Protein AF-A0A3M2BS22-F1 (afdb_monomer)

pLDDT: mean 81.2, std 14.01, range [35.25, 96.44]

Foldseek 3Di:
DDPPPPPDDPPLLVVLVVCLVCLLVVVDDPVVNVSNVVVCVVDVVSVVVSVVVVVVVVVVVPDDDDDDPPVVVVVVVVVVVCVVCVPVPVVVPDDDPDPVCVVVVVVVVVVVVVVVVVPDDPPDPPDDDPVNVVVVVVVVVVVVVVVVVVCVVVVVVCCVPPCVPPPVVVVVVVVVVVPPPDPDDDDDDD

Mean predicted aligned error: 18.3 Å

Secondary structure (DSSP, 8-state):
----------HHHHHHHHHHHHHHHT-S-HHHHHHHHHHHHH-HHHHHHHHHHHHHHHHHHTSPPPPPPHHHHHHHHHHHHHHHHTTTHHHHHSPPPPGGGHHHHHHHHHHHHHHHHHTPPP-PPPPPPHHHHHHHHHHHHHHHHHHHHHHHHHHHHHIIIIIIIIIIHHHHHHHHHHSSPP-PPP----

Structure (mmCIF, N/CA/C/O backbone):
data_AF-A0A3M2BS22-F1
#
_entry.id   AF-A0A3M2BS22-F1
#
loop_
_atom_site.group_PDB
_atom_site.id
_atom_site.type_symbol
_atom_site.label_atom_id
_atom_site.label_alt_id
_atom_site.label_comp_id
_atom_site.label_asym_id
_atom_site.label_entity_id
_atom_site.label_seq_id
_atom_site.pdbx_PDB_ins_code
_atom_site.Cartn_x
_atom_site.Cartn_y
_atom_site.Cartn_z
_atom_site.occupancy
_atom_site.B_iso_or_equiv
_atom_site.auth_seq_id
_atom_site.auth_comp_id
_atom_site.auth_asym_id
_atom_site.auth_atom_id
_atom_site.pdbx_PDB_model_num
ATOM 1 N N . MET A 1 1 ? 36.863 4.100 -31.022 1.00 35.25 1 MET A N 1
ATOM 2 C CA . MET A 1 1 ? 35.496 4.583 -31.316 1.00 35.25 1 MET A CA 1
ATOM 3 C C . MET A 1 1 ? 34.537 3.812 -30.419 1.00 35.25 1 MET A C 1
ATOM 5 O O . MET A 1 1 ? 34.231 2.674 -30.733 1.00 35.25 1 MET A O 1
ATOM 9 N N . SER A 1 2 ? 34.180 4.366 -29.254 1.00 35.41 2 SER A N 1
ATOM 10 C CA . SER A 1 2 ? 33.235 3.735 -28.318 1.00 35.41 2 SER A CA 1
ATOM 11 C C . SER A 1 2 ? 31.810 4.087 -28.715 1.00 35.41 2 SER A C 1
ATOM 13 O O . SER A 1 2 ? 31.426 5.253 -28.654 1.00 35.41 2 SER A O 1
ATOM 15 N N . GLU A 1 3 ? 31.029 3.082 -29.096 1.00 44.03 3 GLU A N 1
ATOM 16 C CA . GLU A 1 3 ? 29.577 3.188 -29.194 1.00 44.03 3 GLU A CA 1
ATOM 17 C C . GLU A 1 3 ? 28.997 3.342 -27.780 1.00 44.03 3 GLU A C 1
ATOM 19 O O . GLU A 1 3 ? 28.850 2.378 -27.028 1.00 44.03 3 GLU A O 1
ATOM 24 N N . HIS A 1 4 ? 28.685 4.581 -27.400 1.00 43.56 4 HIS A N 1
ATOM 25 C CA . HIS A 1 4 ? 27.747 4.852 -26.318 1.00 43.56 4 HIS A CA 1
ATOM 26 C C . HIS A 1 4 ? 26.378 4.328 -26.754 1.00 43.56 4 HIS A C 1
ATOM 28 O O . HIS A 1 4 ? 25.698 4.931 -27.580 1.00 43.56 4 HIS A O 1
ATOM 34 N N . ARG A 1 5 ? 25.991 3.157 -26.248 1.00 49.78 5 ARG A N 1
ATOM 35 C CA . ARG A 1 5 ? 24.652 2.613 -26.466 1.00 49.78 5 ARG A CA 1
ATOM 36 C C . ARG A 1 5 ? 23.710 3.304 -25.483 1.00 49.78 5 ARG A C 1
ATOM 38 O O . ARG A 1 5 ? 23.583 2.877 -24.338 1.00 49.78 5 ARG A O 1
ATOM 45 N N . ASP A 1 6 ? 23.107 4.401 -25.925 1.00 46.09 6 ASP A N 1
ATOM 46 C CA . ASP A 1 6 ? 22.087 5.124 -25.172 1.00 46.09 6 ASP A CA 1
ATOM 47 C C . ASP A 1 6 ? 20.904 4.193 -24.879 1.00 46.09 6 ASP A C 1
ATOM 49 O O . ASP A 1 6 ? 20.207 3.721 -25.781 1.00 46.09 6 ASP A O 1
ATOM 53 N N . PHE A 1 7 ? 20.681 3.899 -23.598 1.00 54.81 7 PHE A N 1
ATOM 54 C CA . PHE A 1 7 ? 19.526 3.133 -23.135 1.00 54.81 7 PHE A CA 1
ATOM 55 C C . PHE A 1 7 ? 18.300 4.057 -23.139 1.00 54.81 7 PHE A C 1
ATOM 57 O O . PHE A 1 7 ? 17.890 4.597 -22.114 1.00 54.81 7 PHE A O 1
ATOM 64 N N . HIS A 1 8 ? 17.743 4.312 -24.322 1.00 66.62 8 HIS A N 1
ATOM 65 C CA . HIS A 1 8 ? 16.533 5.113 -24.444 1.00 66.62 8 HIS A CA 1
ATOM 66 C C . HIS A 1 8 ? 15.313 4.265 -24.071 1.00 66.62 8 HIS A C 1
ATOM 68 O O . HIS A 1 8 ? 14.878 3.408 -24.840 1.00 66.62 8 HIS A O 1
ATOM 74 N N . VAL A 1 9 ? 14.759 4.498 -22.880 1.00 71.31 9 VAL A N 1
ATOM 75 C CA . VAL A 1 9 ? 13.463 3.936 -22.484 1.00 71.31 9 VAL A CA 1
ATOM 76 C C . VAL A 1 9 ? 12.368 4.813 -23.098 1.00 71.31 9 VAL A C 1
ATOM 78 O O . VAL A 1 9 ? 12.311 6.005 -22.786 1.00 71.31 9 VAL A O 1
ATOM 81 N N . PRO A 1 10 ? 11.490 4.274 -23.965 1.00 81.56 10 PRO A N 1
ATOM 82 C CA . PRO A 1 10 ? 10.388 5.047 -24.520 1.00 81.56 10 PRO A CA 1
ATOM 83 C C . PRO A 1 10 ? 9.513 5.615 -23.399 1.00 81.56 10 PRO A C 1
ATOM 85 O O . PRO A 1 10 ? 9.199 4.906 -22.444 1.00 81.56 10 PRO A O 1
ATOM 88 N N . ALA A 1 11 ? 9.041 6.856 -23.538 1.00 83.44 11 ALA A N 1
ATOM 89 C CA . ALA A 1 11 ? 8.183 7.499 -22.533 1.00 83.44 11 ALA A CA 1
ATOM 90 C C . ALA A 1 11 ? 6.937 6.660 -22.176 1.00 83.44 11 ALA A C 1
ATOM 92 O O . ALA A 1 11 ? 6.469 6.675 -21.040 1.00 83.44 11 ALA A O 1
ATOM 93 N N . ALA A 1 12 ? 6.428 5.881 -23.137 1.00 83.56 12 ALA A N 1
ATOM 94 C CA . ALA A 1 12 ? 5.337 4.941 -22.909 1.00 83.56 12 ALA A CA 1
ATOM 95 C C . ALA A 1 12 ? 5.713 3.801 -21.947 1.00 83.56 12 ALA A C 1
ATOM 97 O O . ALA A 1 12 ? 4.870 3.416 -21.151 1.00 83.56 12 ALA A O 1
ATOM 98 N N . CYS A 1 13 ? 6.944 3.283 -21.987 1.00 90.69 13 CYS A N 1
ATOM 99 C CA . CYS A 1 13 ? 7.421 2.259 -21.050 1.00 90.69 13 CYS A CA 1
ATOM 100 C C . CYS A 1 13 ? 7.600 2.840 -19.641 1.00 90.69 13 CYS A C 1
ATOM 102 O O . CYS A 1 13 ? 7.175 2.218 -18.675 1.00 90.69 13 CYS A O 1
ATOM 104 N N . ALA A 1 14 ? 8.145 4.055 -19.521 1.00 87.75 14 ALA A N 1
ATOM 105 C CA . ALA A 1 14 ? 8.297 4.727 -18.227 1.00 87.75 14 ALA A CA 1
ATOM 106 C C . ALA A 1 14 ? 6.942 4.957 -17.529 1.00 87.75 14 ALA A C 1
ATOM 108 O O . ALA A 1 14 ? 6.785 4.656 -16.352 1.00 87.75 14 ALA A O 1
ATOM 109 N N . ALA A 1 15 ? 5.927 5.393 -18.282 1.00 87.50 15 ALA A N 1
ATOM 110 C CA . ALA A 1 15 ? 4.572 5.561 -17.753 1.00 87.50 15 ALA A CA 1
ATOM 111 C C . ALA A 1 15 ? 3.898 4.236 -17.344 1.00 87.50 15 ALA A C 1
ATOM 113 O O . ALA A 1 15 ? 2.942 4.243 -16.573 1.00 87.50 15 ALA A O 1
ATOM 114 N N . ILE A 1 16 ? 4.340 3.105 -17.900 1.00 91.19 16 ILE A N 1
ATOM 115 C CA . ILE A 1 16 ? 3.834 1.773 -17.544 1.00 91.19 16 ILE A CA 1
ATOM 116 C C . ILE A 1 16 ? 4.528 1.256 -16.286 1.00 91.19 16 ILE A C 1
ATOM 118 O O . ILE A 1 16 ? 3.859 0.655 -15.452 1.00 91.19 16 ILE A O 1
ATOM 122 N N . ASP A 1 17 ? 5.822 1.532 -16.130 1.00 87.62 17 ASP A N 1
ATOM 123 C CA . ASP A 1 17 ? 6.615 1.174 -14.950 1.00 87.62 17 ASP A CA 1
ATOM 124 C C . ASP A 1 17 ? 6.004 1.757 -13.663 1.00 87.62 17 ASP A C 1
ATOM 126 O O . ASP A 1 17 ? 5.747 1.023 -12.713 1.00 87.62 17 ASP A O 1
ATOM 130 N N . GLU A 1 18 ? 5.616 3.039 -13.680 1.00 88.00 18 GLU A N 1
ATOM 131 C CA . GLU A 1 18 ? 4.932 3.700 -12.551 1.00 88.00 18 GLU A CA 1
ATOM 132 C C . GLU A 1 18 ? 3.564 3.081 -12.207 1.00 88.00 18 GLU A C 1
ATOM 134 O O . GLU A 1 18 ? 3.079 3.204 -11.083 1.00 88.00 18 GLU A O 1
ATOM 139 N N . LEU A 1 19 ? 2.914 2.426 -13.171 1.00 91.88 19 LEU A N 1
ATOM 140 C CA . LEU A 1 19 ? 1.583 1.839 -13.005 1.00 91.88 19 LEU A CA 1
ATOM 141 C C . LEU A 1 19 ? 1.616 0.320 -12.804 1.00 91.88 19 LEU A C 1
ATOM 143 O O . LEU A 1 19 ? 0.559 -0.296 -12.649 1.00 91.88 19 LEU A O 1
ATOM 147 N N . LEU A 1 20 ? 2.798 -0.297 -12.809 1.00 90.69 20 LEU A N 1
ATOM 148 C CA . LEU A 1 20 ? 2.939 -1.746 -12.717 1.00 90.69 20 LEU A CA 1
ATOM 149 C C . LEU A 1 20 ? 2.561 -2.271 -11.325 1.00 90.69 20 LEU A C 1
ATOM 151 O O . LEU A 1 20 ? 1.885 -3.292 -11.224 1.00 90.69 20 LEU A O 1
ATOM 155 N N . GLU A 1 21 ? 2.953 -1.562 -10.264 1.00 88.88 21 GLU A N 1
ATOM 156 C CA . GLU A 1 21 ? 2.608 -1.894 -8.872 1.00 88.88 21 GLU A CA 1
ATOM 157 C C . GLU A 1 21 ? 1.085 -1.912 -8.641 1.00 88.88 21 GLU A C 1
ATOM 159 O O . GLU A 1 21 ? 0.544 -2.990 -8.366 1.00 88.88 21 GLU A O 1
ATOM 164 N N . PRO A 1 22 ? 0.336 -0.811 -8.875 1.00 92.44 22 PRO A N 1
ATOM 165 C CA . PRO A 1 22 ? -1.117 -0.822 -8.700 1.00 92.44 22 PRO A CA 1
ATOM 166 C C . PRO A 1 22 ? -1.825 -1.766 -9.686 1.00 92.44 22 PRO A C 1
ATOM 168 O O . PRO A 1 22 ? -2.938 -2.229 -9.420 1.00 92.44 22 PRO A O 1
ATOM 171 N N . TYR A 1 23 ? -1.211 -2.088 -10.833 1.00 94.19 23 TYR A N 1
ATOM 172 C CA . TYR A 1 23 ? -1.720 -3.120 -11.741 1.00 94.19 23 TYR A CA 1
ATOM 173 C C . TYR A 1 23 ? -1.639 -4.524 -11.122 1.00 94.19 23 TYR A C 1
ATOM 175 O O . TYR A 1 23 ? -2.606 -5.288 -11.218 1.00 94.19 23 TYR A O 1
ATOM 183 N N . VAL A 1 24 ? -0.512 -4.866 -10.486 1.00 93.12 24 VAL A N 1
ATOM 184 C CA . VAL A 1 24 ? -0.309 -6.150 -9.794 1.00 93.12 24 VAL A CA 1
ATOM 185 C C . VAL A 1 24 ? -1.233 -6.276 -8.584 1.00 93.12 24 VAL A C 1
ATOM 187 O O . VAL A 1 24 ? -1.817 -7.345 -8.390 1.00 93.12 24 VAL A O 1
ATOM 190 N N . ASP A 1 25 ? -1.424 -5.190 -7.838 1.00 90.94 25 ASP A N 1
ATOM 191 C CA . ASP A 1 25 ? -2.290 -5.156 -6.653 1.00 90.94 25 ASP A CA 1
ATOM 1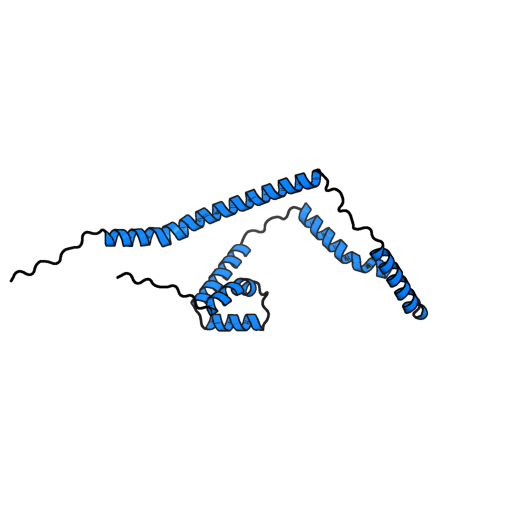92 C C . ASP A 1 25 ? -3.787 -5.060 -6.998 1.00 90.94 25 ASP A C 1
ATOM 194 O O . ASP A 1 25 ? -4.653 -5.275 -6.151 1.00 90.94 25 ASP A O 1
ATOM 198 N N . GLY A 1 26 ? -4.120 -4.827 -8.273 1.00 93.88 26 GLY A N 1
ATOM 199 C CA . GLY A 1 26 ? -5.501 -4.792 -8.755 1.00 93.88 26 GLY A CA 1
ATOM 200 C C . GLY A 1 26 ? -6.247 -3.498 -8.425 1.00 93.88 26 GLY A C 1
ATOM 201 O O . GLY A 1 26 ? -7.475 -3.482 -8.460 1.00 93.88 26 GLY A O 1
ATOM 202 N N . GLU A 1 27 ? -5.522 -2.418 -8.152 1.00 95.06 27 GLU A N 1
ATOM 203 C CA . GLU A 1 27 ? -6.063 -1.120 -7.730 1.00 95.06 27 GLU A CA 1
ATOM 204 C C . GLU A 1 27 ? -6.464 -0.217 -8.909 1.00 95.06 27 GLU A C 1
ATOM 206 O O . GLU A 1 27 ? -7.109 0.820 -8.740 1.00 95.06 27 GLU A O 1
ATOM 211 N N . LEU A 1 28 ? -6.103 -0.606 -10.134 1.00 95.31 28 LEU A N 1
ATOM 212 C CA . LEU A 1 28 ? -6.403 0.171 -11.331 1.00 95.31 28 LEU A CA 1
ATOM 213 C C . LEU A 1 28 ? -7.850 0.012 -11.804 1.00 95.31 28 LEU A C 1
ATOM 215 O O . LEU A 1 28 ? -8.405 -1.087 -11.868 1.00 95.31 28 LEU A O 1
ATOM 219 N N . ASN A 1 29 ? -8.428 1.123 -12.265 1.00 95.56 29 ASN A N 1
ATOM 220 C CA . ASN A 1 29 ? -9.705 1.103 -12.971 1.00 95.56 29 ASN A CA 1
ATOM 221 C C . ASN A 1 29 ? -9.602 0.373 -14.328 1.00 95.56 29 ASN A C 1
ATOM 223 O O . ASN A 1 29 ? -8.518 0.191 -14.890 1.00 95.56 29 ASN A O 1
ATOM 227 N N . ALA A 1 30 ? -10.753 -0.008 -14.888 1.00 95.12 30 ALA A N 1
ATOM 228 C CA . ALA A 1 30 ? -10.819 -0.797 -16.120 1.00 95.12 30 ALA A CA 1
ATOM 229 C C . ALA A 1 30 ? -10.121 -0.128 -17.322 1.00 95.12 30 ALA A C 1
ATOM 231 O O . ALA A 1 30 ? -9.478 -0.808 -18.121 1.00 95.12 30 ALA A O 1
ATOM 232 N N . ALA A 1 31 ? -10.208 1.201 -17.441 1.00 93.56 31 ALA A N 1
ATOM 233 C CA . ALA A 1 31 ? -9.594 1.939 -18.543 1.00 93.56 31 ALA A CA 1
ATOM 234 C C . ALA A 1 31 ? -8.058 1.944 -18.452 1.00 93.56 31 ALA A C 1
ATOM 236 O O . ALA A 1 31 ? -7.377 1.718 -19.453 1.00 93.56 31 ALA A O 1
ATOM 237 N N . ALA A 1 32 ? -7.510 2.167 -17.255 1.00 92.38 32 ALA A N 1
ATOM 238 C CA . ALA A 1 32 ? -6.074 2.114 -16.998 1.00 92.38 32 ALA A CA 1
ATOM 239 C C . ALA A 1 32 ? -5.526 0.697 -17.209 1.00 92.38 32 ALA A C 1
ATOM 241 O O . ALA A 1 32 ? -4.518 0.523 -17.894 1.00 92.38 32 ALA A O 1
ATOM 242 N N . ARG A 1 33 ? -6.246 -0.319 -16.720 1.00 95.62 33 ARG A N 1
ATOM 243 C CA . ARG A 1 33 ? -5.880 -1.727 -16.898 1.00 95.62 33 ARG A CA 1
ATOM 244 C C . ARG A 1 33 ? -5.796 -2.118 -18.375 1.00 95.62 33 ARG A C 1
ATOM 246 O O . ARG A 1 33 ? -4.766 -2.617 -18.811 1.00 95.62 33 ARG A O 1
ATOM 253 N N . ALA A 1 34 ? -6.809 -1.768 -19.172 1.00 94.94 34 ALA A N 1
ATOM 254 C CA . ALA A 1 34 ? -6.824 -2.058 -20.607 1.00 94.94 34 ALA A CA 1
ATOM 255 C C . ALA A 1 34 ? -5.691 -1.360 -21.388 1.00 94.94 34 ALA A C 1
ATOM 257 O O . ALA A 1 34 ? -5.201 -1.892 -22.388 1.00 94.94 34 ALA A O 1
ATOM 258 N N . ARG A 1 35 ? -5.264 -0.161 -20.958 1.00 93.00 35 ARG A N 1
ATOM 259 C CA . ARG A 1 35 ? -4.101 0.523 -21.550 1.00 93.00 35 ARG A CA 1
ATOM 260 C C . ARG A 1 35 ? -2.806 -0.239 -21.284 1.00 93.00 35 ARG A C 1
ATOM 262 O O . ARG A 1 35 ? -2.001 -0.375 -22.203 1.00 93.00 35 ARG A O 1
ATOM 269 N N . ILE A 1 36 ? -2.627 -0.733 -20.061 1.00 95.31 36 ILE A N 1
ATOM 270 C CA . ILE A 1 36 ? -1.451 -1.515 -19.670 1.00 95.31 36 ILE A CA 1
ATOM 271 C C . ILE A 1 36 ? -1.441 -2.857 -20.397 1.00 95.31 36 ILE A C 1
ATOM 273 O O . ILE A 1 36 ? -0.442 -3.180 -21.030 1.00 95.31 36 ILE A O 1
ATOM 277 N N . ASP A 1 37 ? -2.564 -3.580 -20.421 1.00 95.81 37 ASP A N 1
ATOM 278 C CA . ASP A 1 37 ? -2.680 -4.871 -21.115 1.00 95.81 37 ASP A CA 1
ATOM 279 C C . ASP A 1 37 ? -2.276 -4.764 -22.594 1.00 95.81 37 ASP A C 1
ATOM 281 O O . ASP A 1 37 ? -1.524 -5.591 -23.113 1.00 95.81 37 ASP A O 1
ATOM 285 N N . ARG A 1 38 ? -2.709 -3.693 -23.272 1.00 94.88 38 ARG A N 1
ATOM 286 C CA . ARG A 1 38 ? -2.319 -3.419 -24.661 1.00 94.88 38 ARG A CA 1
ATOM 287 C C . ARG A 1 38 ? -0.817 -3.186 -24.806 1.00 94.88 38 ARG A C 1
ATOM 289 O O . ARG A 1 38 ? -0.221 -3.666 -25.765 1.00 94.88 38 ARG A O 1
ATOM 296 N N . HIS A 1 39 ? -0.213 -2.437 -23.885 1.00 94.88 39 HIS A N 1
ATOM 297 C CA . HIS A 1 39 ? 1.222 -2.180 -23.919 1.00 94.88 39 HIS A CA 1
ATOM 298 C C . HIS A 1 39 ? 2.019 -3.468 -23.694 1.00 94.88 39 HIS A C 1
ATOM 300 O O . HIS A 1 39 ? 2.903 -3.772 -24.49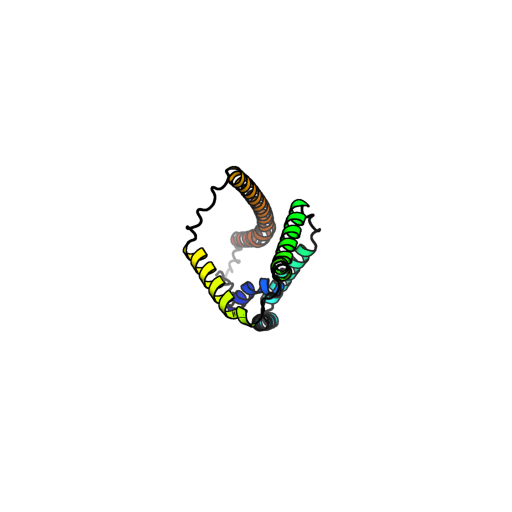3 1.00 94.88 39 HIS A O 1
ATOM 306 N N . LEU A 1 40 ? 1.654 -4.257 -22.680 1.00 95.19 40 LEU A N 1
ATOM 307 C CA . LEU A 1 40 ? 2.291 -5.535 -22.350 1.00 95.19 40 LEU A CA 1
ATOM 308 C C . LEU A 1 40 ? 2.223 -6.539 -23.510 1.00 95.19 40 LEU A C 1
ATOM 310 O O . LEU A 1 40 ? 3.176 -7.277 -23.730 1.00 95.19 40 LEU A O 1
ATOM 314 N N . ALA A 1 41 ? 1.144 -6.524 -24.299 1.00 95.56 41 ALA A N 1
ATOM 315 C CA . ALA A 1 41 ? 1.029 -7.350 -25.504 1.00 95.56 41 ALA A CA 1
ATOM 316 C C . ALA A 1 41 ? 2.017 -6.955 -26.621 1.00 95.56 41 ALA A C 1
ATOM 318 O O . ALA A 1 41 ? 2.325 -7.769 -27.488 1.00 95.56 41 ALA A O 1
ATOM 319 N N . SER A 1 42 ? 2.502 -5.709 -26.617 1.00 93.38 42 SER A N 1
ATOM 320 C CA . SER A 1 42 ? 3.383 -5.153 -27.656 1.00 93.38 42 SER A CA 1
ATOM 321 C C . SER A 1 42 ? 4.835 -4.948 -27.211 1.00 93.38 42 SER A C 1
ATOM 323 O O . SER A 1 42 ? 5.711 -4.794 -28.060 1.00 93.38 42 SER A O 1
ATOM 325 N N . CYS A 1 43 ? 5.106 -4.939 -25.901 1.00 95.56 43 CYS A N 1
ATOM 326 C CA . CYS A 1 43 ? 6.418 -4.647 -25.333 1.00 95.56 43 CYS A CA 1
ATOM 327 C C . CYS A 1 43 ? 6.922 -5.818 -24.466 1.00 95.56 43 CYS A C 1
ATOM 329 O O . CYS A 1 43 ? 6.505 -5.948 -23.310 1.00 95.56 43 CYS A O 1
ATOM 331 N N . PRO A 1 44 ? 7.853 -6.649 -24.974 1.00 92.12 44 PRO A N 1
ATOM 332 C CA . PRO A 1 44 ? 8.375 -7.791 -24.223 1.00 92.12 44 PRO A CA 1
ATOM 333 C C . PRO A 1 44 ? 9.180 -7.374 -22.983 1.00 92.12 44 PRO A C 1
ATOM 335 O O . PRO A 1 44 ? 9.142 -8.076 -21.978 1.00 92.12 44 PRO A O 1
ATOM 338 N N . ALA A 1 45 ? 9.852 -6.217 -23.015 1.00 90.00 45 ALA A N 1
ATOM 339 C CA . ALA A 1 45 ? 10.611 -5.709 -21.871 1.00 90.00 45 ALA A CA 1
ATOM 340 C C . ALA A 1 45 ? 9.700 -5.414 -20.665 1.00 90.00 45 ALA A C 1
ATOM 342 O O . ALA A 1 45 ? 9.966 -5.880 -19.560 1.00 90.00 45 ALA A O 1
ATOM 343 N N . CYS A 1 46 ? 8.580 -4.715 -20.878 1.00 93.94 46 CYS A N 1
ATOM 344 C CA . CYS A 1 46 ? 7.625 -4.435 -19.802 1.00 93.94 46 CYS A CA 1
ATOM 345 C C . CYS A 1 46 ? 6.872 -5.693 -19.339 1.00 93.94 46 CYS A C 1
ATOM 347 O O . CYS A 1 46 ? 6.540 -5.812 -18.160 1.00 93.94 46 CYS A O 1
ATOM 349 N N . ALA A 1 47 ? 6.642 -6.666 -20.230 1.00 93.56 47 ALA A N 1
ATOM 350 C CA . ALA A 1 47 ? 6.107 -7.970 -19.837 1.00 93.56 47 ALA A CA 1
ATOM 351 C C . ALA A 1 47 ? 7.070 -8.730 -18.903 1.00 93.56 47 ALA A C 1
ATOM 353 O O . ALA A 1 47 ? 6.638 -9.309 -17.908 1.00 93.56 47 ALA A O 1
ATOM 354 N N . GLU A 1 48 ? 8.378 -8.679 -19.168 1.00 93.19 48 GLU A N 1
ATOM 355 C CA . GLU A 1 48 ? 9.393 -9.289 -18.303 1.00 93.19 48 GLU A CA 1
ATOM 356 C C . GLU A 1 48 ? 9.475 -8.604 -16.927 1.00 93.19 48 GLU A C 1
ATOM 358 O O . GLU A 1 48 ? 9.567 -9.286 -15.900 1.00 93.19 48 GLU A O 1
ATOM 363 N N . GLN A 1 49 ? 9.367 -7.269 -16.883 1.00 91.38 49 GLN A N 1
ATOM 364 C CA . GLN A 1 49 ? 9.279 -6.511 -15.628 1.00 91.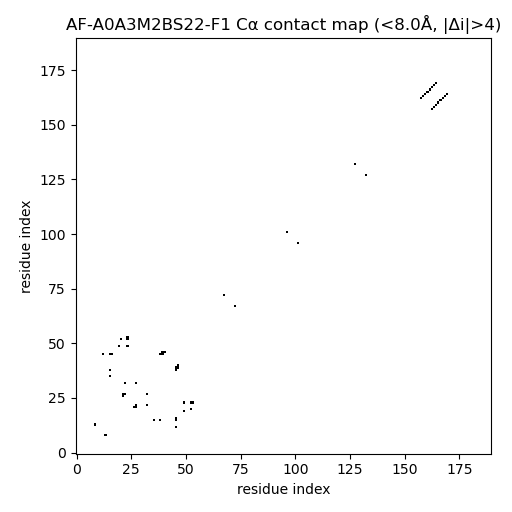38 49 GLN A CA 1
ATOM 365 C C . GLN A 1 49 ? 8.055 -6.922 -14.797 1.00 91.38 49 GLN A C 1
ATOM 367 O O . GLN A 1 49 ? 8.166 -7.124 -13.586 1.00 91.38 49 GLN A O 1
ATOM 372 N N . LEU A 1 50 ? 6.899 -7.116 -15.439 1.00 94.94 50 LEU A N 1
ATOM 373 C CA . LEU A 1 50 ? 5.683 -7.564 -14.759 1.00 94.94 50 LEU A CA 1
ATOM 374 C C . LEU A 1 50 ? 5.847 -8.961 -14.155 1.00 94.94 50 LEU A C 1
ATOM 376 O O . LEU A 1 50 ? 5.444 -9.200 -13.016 1.00 94.94 50 LEU A O 1
ATOM 380 N N . GLU A 1 51 ? 6.460 -9.885 -14.892 1.00 94.19 51 GLU A N 1
ATOM 381 C CA . GLU A 1 51 ? 6.746 -11.225 -14.380 1.00 94.19 51 GLU A CA 1
ATOM 382 C C . GLU A 1 51 ? 7.738 -11.193 -13.210 1.00 94.19 51 GLU A C 1
ATOM 384 O O . GLU A 1 51 ? 7.585 -11.938 -12.238 1.00 94.19 51 GLU A O 1
ATOM 389 N N . LEU A 1 52 ? 8.727 -10.295 -13.236 1.00 91.50 52 LEU A N 1
ATOM 390 C CA . LEU A 1 52 ? 9.600 -10.061 -12.086 1.00 91.50 52 LEU A CA 1
ATOM 391 C C . LEU A 1 52 ? 8.808 -9.572 -10.864 1.00 91.50 52 LEU A C 1
ATOM 393 O O . LEU A 1 52 ? 8.929 -10.179 -9.798 1.00 91.50 52 LEU A O 1
ATOM 397 N N . ALA A 1 53 ? 7.961 -8.553 -11.021 1.00 91.56 53 ALA A N 1
ATOM 398 C CA . ALA A 1 53 ? 7.128 -8.026 -9.939 1.00 91.56 53 ALA A CA 1
ATOM 399 C C . ALA A 1 53 ? 6.207 -9.108 -9.340 1.00 91.56 53 ALA A C 1
ATOM 401 O O . ALA A 1 53 ? 6.127 -9.272 -8.119 1.00 91.56 53 ALA A O 1
ATOM 402 N N . ARG A 1 54 ? 5.580 -9.933 -10.190 1.00 93.31 54 ARG A N 1
ATOM 403 C CA . ARG A 1 54 ? 4.749 -11.070 -9.759 1.00 93.31 54 ARG A CA 1
ATOM 404 C C . ARG A 1 54 ? 5.536 -12.107 -8.965 1.00 93.31 54 ARG A C 1
ATOM 406 O O . ARG A 1 54 ? 5.040 -12.581 -7.941 1.00 93.31 54 ARG A O 1
ATOM 413 N N . ARG A 1 55 ? 6.753 -12.448 -9.403 1.00 93.44 55 ARG A N 1
ATOM 414 C CA . ARG A 1 55 ? 7.637 -13.385 -8.687 1.00 93.44 55 ARG A CA 1
ATOM 415 C C . ARG A 1 55 ? 8.029 -12.856 -7.313 1.00 93.44 55 ARG A C 1
ATOM 417 O O . ARG A 1 55 ? 7.966 -13.613 -6.347 1.00 93.44 55 ARG A O 1
ATOM 424 N N . VAL A 1 56 ? 8.366 -11.569 -7.208 1.00 92.00 56 VAL A N 1
ATOM 425 C CA . VAL A 1 56 ? 8.657 -10.923 -5.918 1.00 92.00 56 VAL A CA 1
ATOM 426 C C . VAL A 1 56 ? 7.438 -11.003 -5.000 1.00 92.00 56 VAL A C 1
ATOM 428 O O . VAL A 1 56 ? 7.547 -11.514 -3.886 1.00 92.00 56 VAL A O 1
ATOM 431 N N . GLY A 1 57 ? 6.255 -10.605 -5.479 1.00 90.88 57 GLY A N 1
ATOM 432 C CA . GLY A 1 57 ? 5.020 -10.681 -4.694 1.00 90.88 57 GLY A CA 1
ATOM 433 C C . GLY A 1 57 ? 4.663 -12.108 -4.258 1.00 90.88 57 GLY A C 1
ATOM 434 O O . GLY A 1 57 ? 4.211 -12.323 -3.134 1.00 90.88 57 GLY A O 1
ATOM 435 N N . ALA A 1 58 ? 4.899 -13.107 -5.112 1.00 91.25 58 ALA A N 1
ATOM 436 C CA . ALA A 1 58 ? 4.719 -14.514 -4.759 1.00 91.25 58 ALA A CA 1
ATOM 437 C C . ALA A 1 58 ? 5.713 -14.972 -3.678 1.00 91.25 58 ALA A C 1
ATOM 439 O O . ALA A 1 58 ? 5.302 -15.630 -2.725 1.00 91.25 58 ALA A O 1
ATOM 440 N N . GLY A 1 59 ? 6.987 -14.582 -3.785 1.00 93.69 59 GLY A N 1
ATOM 441 C CA . GLY A 1 59 ? 8.008 -14.869 -2.775 1.00 93.69 59 GLY A CA 1
ATOM 442 C C . GLY A 1 59 ? 7.680 -14.249 -1.416 1.00 93.69 59 GLY A C 1
ATOM 443 O O . GLY A 1 59 ? 7.801 -14.917 -0.392 1.00 93.69 59 GLY A O 1
ATOM 444 N N . LEU A 1 60 ? 7.175 -13.011 -1.406 1.00 91.19 60 LEU A N 1
ATOM 445 C CA . LEU A 1 60 ? 6.725 -12.348 -0.181 1.00 91.19 60 LEU A CA 1
ATOM 446 C C . LEU A 1 60 ? 5.519 -13.058 0.450 1.00 91.19 60 LEU A C 1
ATOM 448 O O . LEU A 1 60 ? 5.480 -13.247 1.662 1.00 91.19 60 LEU A O 1
ATOM 452 N N . ARG A 1 61 ? 4.550 -13.511 -0.353 1.00 89.81 61 ARG A N 1
ATOM 453 C CA . ARG A 1 61 ? 3.392 -14.275 0.150 1.00 89.81 61 ARG A CA 1
ATOM 454 C C . ARG A 1 61 ? 3.748 -15.676 0.650 1.00 89.81 61 ARG A C 1
ATOM 456 O O . ARG A 1 61 ? 3.001 -16.230 1.448 1.00 89.81 61 ARG A O 1
ATOM 463 N N . ALA A 1 62 ? 4.858 -16.244 0.187 1.00 93.12 62 ALA A N 1
ATOM 464 C CA . ALA A 1 62 ? 5.345 -17.548 0.631 1.00 93.12 62 ALA A CA 1
ATOM 465 C C . ALA A 1 62 ? 6.098 -17.495 1.974 1.00 93.12 62 ALA A C 1
ATOM 467 O O . ALA A 1 62 ? 6.422 -18.546 2.530 1.00 93.12 62 ALA A O 1
ATOM 468 N N . LEU A 1 63 ? 6.390 -16.299 2.503 1.00 92.88 63 LEU A N 1
ATOM 469 C CA . LEU A 1 63 ? 7.008 -16.145 3.819 1.00 92.88 63 LEU A CA 1
ATOM 470 C C . LEU A 1 63 ? 6.105 -16.738 4.916 1.00 92.88 63 LEU A C 1
ATOM 472 O O . LEU A 1 63 ? 4.879 -16.620 4.842 1.00 92.88 63 LEU A O 1
ATOM 476 N N . PRO A 1 64 ? 6.690 -17.354 5.961 1.00 91.56 64 PRO A N 1
ATOM 477 C CA . PRO A 1 64 ? 5.911 -17.876 7.072 1.00 91.56 64 PRO A CA 1
ATOM 478 C C . PRO A 1 64 ? 5.125 -16.742 7.748 1.00 91.56 64 PRO A C 1
ATOM 480 O O . PRO A 1 64 ? 5.667 -15.645 7.938 1.00 91.56 64 PRO A O 1
ATOM 483 N N . PRO A 1 65 ? 3.859 -16.986 8.132 1.00 85.38 65 PRO A N 1
ATOM 484 C CA . PRO A 1 65 ? 3.040 -15.975 8.780 1.00 85.38 65 PRO A CA 1
ATOM 485 C C . PRO A 1 65 ? 3.680 -15.559 10.104 1.00 85.38 65 PRO A C 1
ATOM 487 O O . PRO A 1 65 ? 3.996 -16.394 10.952 1.00 85.38 65 PRO A O 1
ATOM 490 N N . GLN A 1 66 ? 3.859 -14.253 10.282 1.00 85.50 66 GLN A N 1
ATOM 491 C CA . GLN A 1 66 ? 4.399 -13.699 11.516 1.00 85.50 66 GLN A CA 1
ATOM 492 C C . GLN A 1 66 ? 3.296 -13.596 12.568 1.00 85.50 66 GLN A C 1
ATOM 494 O O . GLN A 1 66 ? 2.184 -13.145 12.283 1.00 85.50 66 GLN A O 1
ATOM 499 N N . SER A 1 67 ? 3.596 -14.006 13.801 1.00 85.19 67 SER A N 1
ATOM 500 C CA . SER A 1 67 ? 2.640 -13.900 14.899 1.00 85.19 67 SER A CA 1
ATOM 501 C C . SER A 1 67 ? 2.434 -12.432 15.280 1.00 85.19 67 SER A C 1
ATOM 503 O O . SER A 1 67 ? 3.362 -11.714 15.650 1.00 85.19 67 SER A O 1
ATOM 505 N N . CYS A 1 68 ? 1.190 -11.963 15.185 1.00 87.00 68 CYS A N 1
ATOM 506 C CA . CYS A 1 68 ? 0.829 -10.631 15.654 1.00 87.00 68 CYS A CA 1
ATOM 507 C C . CYS A 1 68 ? 0.735 -10.640 17.194 1.00 87.00 68 CYS A C 1
ATOM 509 O O . CYS A 1 68 ? 0.050 -11.509 17.748 1.00 87.00 68 CYS A O 1
ATOM 511 N N . PRO A 1 69 ? 1.383 -9.701 17.914 1.00 92.75 69 PRO A N 1
ATOM 512 C CA . PRO A 1 69 ? 1.290 -9.631 19.368 1.00 92.75 69 PRO A CA 1
ATOM 513 C C . PRO A 1 69 ? -0.171 -9.501 19.839 1.00 92.75 69 PRO A C 1
ATOM 515 O O . PRO A 1 69 ? -0.893 -8.637 19.335 1.00 92.75 69 PRO A O 1
ATOM 518 N N . PRO A 1 70 ? -0.616 -10.255 20.867 1.00 91.12 70 PRO A N 1
ATOM 519 C CA . PRO A 1 70 ? -2.015 -10.252 21.310 1.00 91.12 70 PRO A CA 1
ATOM 520 C C . PRO A 1 70 ? -2.566 -8.867 21.671 1.00 91.12 70 PRO A C 1
ATOM 522 O O . PRO A 1 70 ? -3.761 -8.618 21.518 1.00 91.12 70 PRO A O 1
ATOM 525 N N . ARG A 1 71 ? -1.707 -7.951 22.141 1.00 92.94 71 ARG A N 1
ATOM 526 C CA . ARG A 1 71 ? -2.076 -6.556 22.431 1.00 92.94 71 ARG A CA 1
ATOM 527 C C . ARG A 1 71 ? -2.592 -5.836 21.183 1.00 92.94 71 ARG A C 1
ATOM 529 O O . ARG A 1 71 ? -3.596 -5.138 21.278 1.00 92.94 71 ARG A O 1
ATOM 536 N N . VAL A 1 72 ? -1.934 -6.024 20.038 1.00 93.62 72 VAL A N 1
ATOM 537 C CA . VAL A 1 72 ? -2.299 -5.377 18.770 1.00 93.62 72 VAL A CA 1
ATOM 538 C C . VAL A 1 72 ? -3.621 -5.942 18.269 1.00 93.62 72 VAL A C 1
ATOM 540 O O . VAL A 1 72 ? -4.554 -5.180 18.037 1.00 93.62 72 VAL A O 1
ATOM 543 N N . THR A 1 73 ? -3.756 -7.271 18.216 1.00 92.69 73 THR A N 1
ATOM 544 C CA . THR A 1 73 ? -5.002 -7.928 17.792 1.00 92.69 73 THR A CA 1
ATOM 545 C C . THR A 1 73 ? -6.192 -7.486 18.641 1.00 92.69 73 THR A C 1
ATOM 547 O O . THR A 1 73 ? -7.233 -7.119 18.106 1.00 92.69 73 THR A O 1
ATOM 550 N N . ARG A 1 74 ? -6.034 -7.450 19.972 1.00 94.19 74 ARG A N 1
ATOM 551 C CA . ARG A 1 74 ? -7.087 -6.979 20.887 1.00 94.19 74 ARG A CA 1
ATOM 552 C C . ARG A 1 74 ? -7.438 -5.513 20.658 1.00 94.19 74 ARG A C 1
ATOM 554 O O . ARG A 1 74 ? -8.617 -5.178 20.659 1.00 94.19 74 ARG A O 1
ATOM 561 N N . ALA A 1 75 ? -6.444 -4.647 20.463 1.00 94.75 75 ALA A N 1
ATOM 562 C CA . ALA A 1 75 ? -6.680 -3.228 20.212 1.00 94.75 75 ALA A CA 1
ATOM 563 C C . ALA A 1 75 ? -7.456 -3.002 18.905 1.00 94.75 75 ALA A C 1
ATOM 565 O O . ALA A 1 75 ? -8.439 -2.261 18.901 1.00 94.75 75 ALA A O 1
ATOM 566 N N . VAL A 1 76 ? -7.064 -3.689 17.827 1.00 95.19 76 VAL A N 1
ATOM 567 C CA . VAL A 1 76 ? -7.723 -3.600 16.516 1.00 95.19 76 VAL A CA 1
ATOM 568 C C . VAL A 1 76 ? -9.158 -4.119 16.583 1.00 95.19 76 VAL A C 1
ATOM 570 O O . VAL A 1 76 ? -10.073 -3.433 16.132 1.00 95.19 76 VAL A O 1
ATOM 573 N N . LEU A 1 77 ? -9.378 -5.289 17.193 1.00 95.12 77 LEU A N 1
ATOM 574 C CA . LEU A 1 77 ? -10.721 -5.856 17.348 1.00 95.12 77 LEU A CA 1
ATOM 575 C C . LEU A 1 77 ? -11.621 -4.951 18.196 1.00 95.12 77 LEU A C 1
ATOM 577 O O . LEU A 1 77 ? -12.735 -4.640 17.782 1.00 95.12 77 LEU A O 1
ATOM 581 N N . ALA A 1 78 ? -11.120 -4.433 19.321 1.00 94.38 78 ALA A N 1
ATOM 582 C CA . ALA A 1 78 ? -11.875 -3.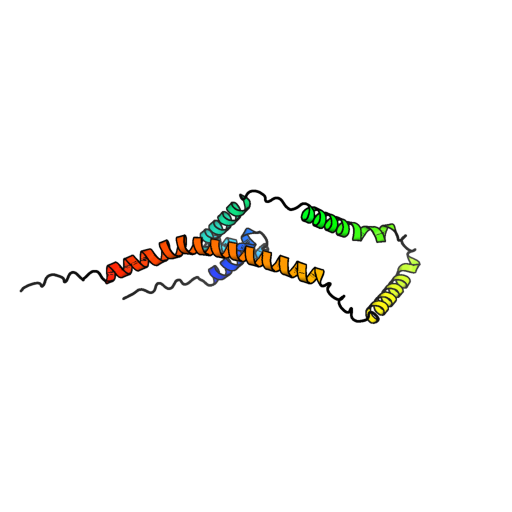497 20.152 1.00 94.38 78 ALA A CA 1
ATOM 583 C 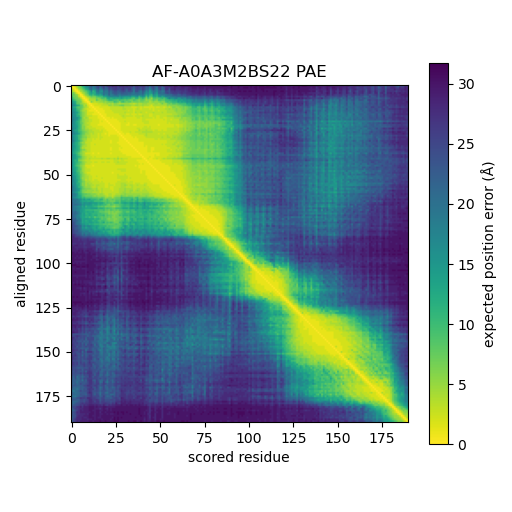C . ALA A 1 78 ? -12.229 -2.205 19.395 1.00 94.38 78 ALA A C 1
ATOM 585 O O . ALA A 1 78 ? -13.303 -1.635 19.593 1.00 94.38 78 ALA A O 1
ATOM 586 N N . GLN A 1 79 ? -11.346 -1.721 18.519 1.00 93.19 79 GLN A N 1
ATOM 587 C CA . GLN A 1 79 ? -11.626 -0.548 17.695 1.00 93.19 79 GLN A CA 1
ATOM 588 C C . GLN A 1 79 ? -12.670 -0.838 16.610 1.00 93.19 79 GLN A C 1
ATOM 590 O O . GLN A 1 79 ? -13.578 -0.025 16.421 1.00 93.19 79 GLN A O 1
ATOM 595 N N . ALA A 1 80 ? -12.593 -1.997 15.953 1.00 91.56 80 ALA A N 1
ATOM 596 C CA . ALA A 1 80 ? -13.594 -2.440 14.984 1.00 91.56 80 ALA A CA 1
ATOM 597 C C . ALA A 1 80 ? -14.982 -2.587 15.632 1.00 91.56 80 ALA A C 1
ATOM 599 O O . ALA A 1 80 ? -15.981 -2.113 15.088 1.00 91.56 80 ALA A O 1
ATOM 600 N N . GLU A 1 81 ? -15.045 -3.157 16.837 1.00 91.38 81 GLU A N 1
ATOM 601 C CA . GLU A 1 81 ? -16.280 -3.277 17.614 1.00 91.38 81 GLU A CA 1
ATOM 602 C C . GLU A 1 81 ? -16.875 -1.912 17.980 1.00 91.38 81 GLU A C 1
ATOM 604 O O . GLU A 1 81 ? -18.076 -1.701 17.810 1.00 91.38 81 GLU A O 1
ATOM 609 N N . ARG A 1 82 ? -16.059 -0.953 18.437 1.00 86.06 82 ARG A N 1
ATOM 610 C CA . ARG A 1 82 ? -16.533 0.413 18.735 1.00 86.06 82 ARG A CA 1
ATOM 611 C C . ARG A 1 82 ? -17.070 1.117 17.492 1.00 86.06 82 ARG A C 1
ATOM 613 O O . ARG A 1 82 ? -18.109 1.774 17.569 1.00 86.06 82 ARG A O 1
ATOM 620 N N . ALA A 1 83 ? -16.391 0.968 16.354 1.00 82.75 83 ALA A N 1
ATOM 621 C CA . ALA A 1 83 ? -16.850 1.521 15.085 1.00 82.75 83 ALA A CA 1
ATOM 622 C C . ALA A 1 83 ? -18.211 0.925 14.688 1.00 82.75 83 ALA A C 1
ATOM 624 O O . ALA A 1 83 ? -19.132 1.676 14.369 1.00 82.75 83 ALA A O 1
ATOM 625 N N . ALA A 1 84 ? -18.385 -0.394 14.822 1.00 80.25 84 ALA A N 1
ATOM 626 C CA . ALA A 1 84 ? -19.655 -1.070 14.558 1.00 80.25 84 ALA A CA 1
ATOM 627 C C . ALA A 1 84 ? -20.784 -0.641 15.519 1.00 80.25 84 ALA A C 1
ATOM 629 O O . ALA A 1 84 ? -21.937 -0.505 15.109 1.00 80.25 84 ALA A O 1
ATOM 630 N N . GLN A 1 85 ? -20.475 -0.386 16.793 1.00 77.44 85 GLN A N 1
ATOM 631 C CA . GLN A 1 85 ? -21.474 -0.017 17.806 1.00 77.44 85 GLN A CA 1
ATOM 632 C C . GLN A 1 85 ? -21.921 1.453 17.733 1.00 77.44 85 GLN A C 1
ATOM 634 O O . GLN A 1 85 ? -23.030 1.788 18.163 1.00 77.44 85 GLN A O 1
ATOM 639 N N . SER A 1 86 ? -21.103 2.329 17.146 1.00 67.06 86 SER A N 1
ATOM 640 C CA . SER A 1 86 ? -21.360 3.776 17.079 1.00 67.06 86 SER A CA 1
ATOM 641 C C . SER A 1 86 ? -22.623 4.167 16.290 1.00 67.06 86 SER A C 1
ATOM 643 O O . SER A 1 86 ? -23.222 5.208 16.562 1.00 67.06 86 SER A O 1
ATOM 645 N N . GLY A 1 87 ? -23.097 3.308 15.380 1.00 63.59 87 GLY A N 1
ATOM 646 C CA . GLY A 1 87 ? -24.305 3.547 14.578 1.00 63.59 87 GLY A CA 1
ATOM 647 C C . GLY A 1 87 ? -25.630 3.082 15.203 1.00 63.59 87 GLY A C 1
ATOM 648 O O . GLY A 1 87 ? -26.697 3.425 14.693 1.00 63.59 87 GLY A O 1
ATOM 649 N N . GLY A 1 88 ? -25.603 2.295 16.288 1.00 64.06 88 GLY A N 1
ATOM 650 C CA . GLY A 1 88 ? -26.800 1.613 16.814 1.00 64.06 88 GLY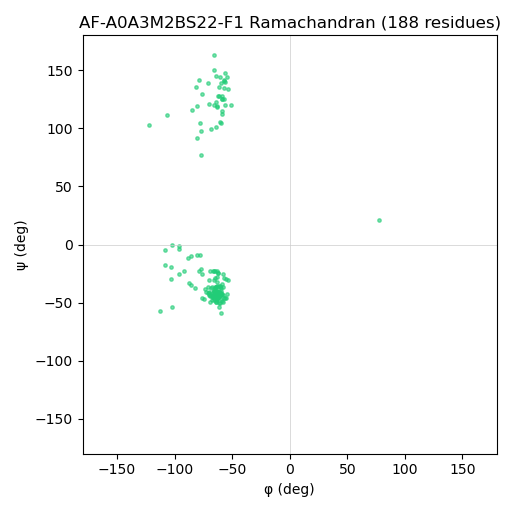 A CA 1
ATOM 651 C C . GLY A 1 88 ? -27.435 2.247 18.054 1.00 64.06 88 GLY A C 1
ATOM 652 O O . GLY A 1 88 ? -28.650 2.164 18.239 1.00 64.06 88 GLY A O 1
ATOM 653 N N . PHE A 1 89 ? -26.634 2.900 18.898 1.00 65.00 89 PHE A N 1
ATOM 654 C CA . PHE A 1 89 ? -27.078 3.415 20.198 1.00 65.00 89 PHE A CA 1
ATOM 655 C C . PHE A 1 89 ? -28.156 4.504 20.073 1.00 65.00 89 PHE A C 1
ATOM 657 O O . PHE A 1 89 ? -29.231 4.384 20.660 1.00 65.00 89 PHE A O 1
ATOM 664 N N . TRP A 1 90 ? -27.933 5.514 19.230 1.00 60.03 90 TRP A N 1
ATOM 665 C CA . TRP A 1 90 ? -28.877 6.624 19.037 1.00 60.03 90 TRP A CA 1
ATOM 666 C C . TRP A 1 90 ? -30.209 6.186 18.414 1.00 60.03 90 TRP A C 1
ATOM 668 O O . TRP A 1 90 ? -31.252 6.764 18.709 1.00 60.03 90 TRP A O 1
ATOM 678 N N . ARG A 1 91 ? -30.197 5.115 17.609 1.00 60.44 91 ARG A N 1
ATOM 679 C CA . ARG A 1 91 ? -31.396 4.538 16.981 1.00 60.44 91 ARG A CA 1
ATOM 680 C C . ARG A 1 91 ? -32.236 3.701 17.954 1.00 60.44 91 ARG A C 1
ATOM 682 O O . ARG A 1 91 ? -33.418 3.492 17.702 1.00 60.44 91 ARG A O 1
ATOM 689 N N . ARG A 1 92 ? -31.637 3.227 19.053 1.00 63.16 92 ARG A N 1
ATOM 690 C CA . ARG A 1 92 ? -32.310 2.442 20.101 1.00 63.16 92 ARG A CA 1
ATOM 691 C C . ARG A 1 92 ? -32.765 3.302 21.284 1.00 63.16 92 ARG A C 1
ATOM 693 O O . ARG A 1 92 ? -33.708 2.920 21.966 1.00 63.16 92 ARG A O 1
ATOM 700 N N . LEU A 1 93 ? -32.112 4.445 21.514 1.00 64.81 93 LEU A N 1
ATOM 701 C CA . LEU A 1 93 ? -32.387 5.321 22.656 1.00 64.81 93 LEU A CA 1
ATOM 702 C C . LEU A 1 93 ? -33.416 6.427 22.362 1.00 64.81 93 LEU A C 1
ATOM 704 O O . LEU A 1 93 ? -34.039 6.923 23.296 1.00 64.81 93 LEU A O 1
ATOM 708 N N . LEU A 1 94 ? -33.619 6.816 21.096 1.00 63.56 94 LEU A N 1
ATOM 709 C CA . LEU A 1 94 ? -34.604 7.844 20.746 1.00 63.56 94 LEU A CA 1
ATOM 710 C C . LEU A 1 94 ? -35.842 7.227 20.076 1.00 63.56 94 LEU A C 1
ATOM 712 O O . LEU A 1 94 ? -35.749 6.789 18.925 1.00 63.56 94 LEU A O 1
ATOM 716 N N . PRO A 1 95 ? -37.019 7.228 20.734 1.00 65.75 95 PRO A N 1
ATOM 717 C CA . PRO A 1 95 ? -38.269 6.958 20.037 1.00 65.75 95 PRO A CA 1
ATOM 718 C C . PRO A 1 95 ? -38.480 8.029 18.959 1.00 65.75 95 PRO A C 1
ATOM 720 O O . PRO A 1 95 ? -38.257 9.219 19.190 1.00 65.75 95 PRO A O 1
ATOM 723 N N . ALA A 1 96 ? -38.887 7.609 17.759 1.00 64.06 96 ALA A N 1
ATOM 724 C CA . ALA A 1 96 ? -39.115 8.529 16.652 1.00 64.06 96 ALA A CA 1
ATOM 725 C C . ALA A 1 96 ? -40.180 9.578 17.046 1.00 64.06 96 ALA A C 1
ATOM 727 O O . ALA A 1 96 ? -41.288 9.193 17.426 1.00 64.06 96 ALA A O 1
ATOM 728 N N . PRO A 1 97 ? -39.893 10.892 16.946 1.00 58.56 97 PRO A N 1
ATOM 729 C CA . PRO A 1 97 ? -40.878 11.913 17.272 1.00 58.56 97 PRO A CA 1
ATOM 730 C C . PRO A 1 97 ? -42.045 11.866 16.271 1.00 58.56 97 PRO A C 1
ATOM 732 O O . PRO A 1 97 ? -41.837 11.522 15.096 1.00 58.56 97 PRO A O 1
ATOM 735 N N . PRO A 1 98 ? -43.270 12.239 16.695 1.00 64.31 98 PRO A N 1
ATOM 736 C CA . PRO A 1 98 ? -44.426 12.282 15.808 1.00 64.31 98 PRO A CA 1
ATOM 737 C C . PRO A 1 98 ? -44.141 13.201 14.604 1.00 64.31 98 PRO A C 1
ATOM 739 O O . PRO A 1 98 ? -43.513 14.254 14.766 1.00 64.31 98 PRO A O 1
ATOM 742 N N . PRO A 1 99 ? -44.607 12.846 13.390 1.00 63.66 99 PRO A N 1
ATOM 743 C CA . PRO A 1 99 ? -44.167 13.458 12.128 1.00 63.66 99 PRO A CA 1
ATOM 744 C C . PRO A 1 99 ? -44.390 14.975 12.061 1.00 63.66 99 PRO A C 1
ATOM 746 O O . PRO A 1 99 ? -43.636 15.681 11.398 1.00 63.66 99 PRO A O 1
ATOM 749 N N . ARG A 1 100 ? -45.362 15.480 12.826 1.00 70.81 100 ARG A N 1
ATOM 750 C CA . ARG A 1 100 ? -45.703 16.901 12.970 1.00 70.81 100 ARG A CA 1
ATOM 751 C C . ARG A 1 100 ? -44.596 17.786 13.564 1.00 70.81 100 ARG A C 1
ATOM 753 O O . ARG A 1 100 ? -44.629 18.987 13.345 1.00 70.81 100 ARG A O 1
ATOM 760 N N . TRP A 1 101 ? -43.653 17.244 14.339 1.00 65.31 101 TRP A N 1
ATOM 761 C CA . TRP A 1 101 ? -42.655 18.051 15.074 1.00 65.31 101 TRP A CA 1
ATOM 762 C C . TRP A 1 101 ? -41.238 17.952 14.485 1.00 65.31 101 TRP A C 1
ATOM 764 O O . TRP A 1 101 ? -40.329 18.664 14.913 1.00 65.31 101 TRP A O 1
ATOM 774 N N . ARG A 1 102 ? -41.053 17.101 13.467 1.00 65.94 102 ARG A N 1
ATOM 775 C CA . ARG A 1 102 ? -39.763 16.839 12.809 1.00 65.94 102 ARG A CA 1
ATOM 776 C C . ARG A 1 102 ? -39.049 18.091 12.268 1.00 65.94 102 ARG A C 1
ATOM 778 O O . ARG A 1 102 ? -37.854 18.202 12.534 1.00 65.94 102 ARG A O 1
ATOM 785 N N . PRO A 1 103 ? -39.704 19.038 11.561 1.00 66.81 103 PRO A N 1
ATOM 786 C CA . PRO A 1 103 ? -38.980 20.177 10.989 1.00 66.81 103 PRO A CA 1
ATOM 787 C C . PRO A 1 103 ? -38.546 21.199 12.052 1.00 66.81 103 PRO A C 1
ATOM 789 O O . PRO A 1 103 ? -37.431 21.711 11.992 1.00 66.81 103 PRO A O 1
ATOM 792 N N . ALA A 1 104 ? -39.383 21.448 13.064 1.00 77.00 104 ALA A N 1
ATOM 793 C CA . ALA A 1 104 ? -39.083 22.406 14.128 1.00 77.00 104 ALA A CA 1
ATOM 794 C C . ALA A 1 104 ? -37.923 21.932 15.019 1.00 77.00 104 ALA A C 1
ATOM 796 O O . ALA A 1 104 ? -37.033 22.715 15.344 1.00 77.00 104 ALA A O 1
ATOM 797 N N . LEU A 1 105 ? -37.892 20.638 15.361 1.00 75.75 105 LEU A N 1
ATOM 798 C CA . LEU A 1 105 ? -36.822 20.060 16.175 1.00 75.75 105 LEU A CA 1
ATOM 799 C C . LEU A 1 105 ? -35.479 20.028 15.426 1.00 75.75 105 LEU A C 1
ATOM 801 O O . LEU A 1 105 ? -34.437 20.281 16.024 1.00 75.75 105 LEU A O 1
ATOM 805 N N . ALA A 1 106 ? -35.504 19.751 14.116 1.00 78.00 106 ALA A N 1
ATOM 806 C CA . ALA A 1 106 ? -34.305 19.736 13.279 1.00 78.00 106 ALA A CA 1
ATOM 807 C C . ALA A 1 106 ? -33.659 21.126 13.177 1.00 78.00 106 ALA A C 1
ATOM 809 O O . ALA A 1 106 ? -32.445 21.246 13.331 1.00 78.00 106 ALA A O 1
ATOM 810 N N . LEU A 1 107 ? -34.464 22.177 12.986 1.00 83.38 107 LEU A N 1
ATOM 811 C CA . LEU A 1 107 ? -33.983 23.563 12.959 1.00 83.38 107 LEU A CA 1
ATOM 812 C C . LEU A 1 107 ? -33.399 23.999 14.310 1.00 83.38 107 LEU A C 1
ATOM 814 O O . LEU A 1 107 ? -32.341 24.622 14.343 1.00 83.38 107 LEU A O 1
ATOM 818 N N . LEU A 1 108 ? -34.040 23.625 15.421 1.00 85.88 108 LEU A N 1
ATOM 819 C CA . LEU A 1 108 ? -33.551 23.921 16.772 1.00 85.88 108 LEU A CA 1
ATOM 820 C C . LEU A 1 108 ? -32.231 23.206 17.085 1.00 85.88 108 LEU A C 1
ATOM 822 O O . LEU A 1 108 ? -31.313 23.822 17.620 1.00 85.88 108 LEU A O 1
ATOM 826 N N . LEU A 1 109 ? -32.112 21.928 16.713 1.00 87.06 109 LEU A N 1
ATOM 827 C CA . LEU A 1 109 ? -30.876 21.159 16.869 1.00 87.06 109 LEU A CA 1
ATOM 828 C C . LEU A 1 109 ? -29.745 21.720 16.003 1.00 87.06 109 LEU A C 1
ATOM 830 O O . LEU A 1 109 ? -28.627 21.848 16.493 1.00 87.06 109 LEU A O 1
ATOM 834 N N . LEU A 1 110 ? -30.025 22.100 14.753 1.00 87.56 110 LEU A N 1
ATOM 835 C CA . LEU A 1 110 ? -29.043 22.737 13.869 1.00 87.56 110 LEU A CA 1
ATOM 836 C C . LEU A 1 110 ? -28.576 24.089 14.417 1.00 87.56 110 LEU A C 1
ATOM 838 O O . LEU A 1 110 ? -27.375 24.350 14.433 1.00 87.56 110 LEU A O 1
ATOM 842 N N . ALA A 1 111 ? -29.495 24.922 14.911 1.00 89.94 111 ALA A N 1
ATOM 843 C CA . ALA A 1 111 ? -29.165 26.211 15.513 1.00 89.94 111 ALA A CA 1
ATOM 844 C C . ALA A 1 111 ? -28.344 26.048 16.803 1.00 89.94 111 ALA A C 1
ATOM 846 O O . ALA A 1 111 ? -27.332 26.724 16.978 1.00 89.94 111 ALA A O 1
ATOM 847 N N . ALA A 1 112 ? -28.726 25.110 17.676 1.00 90.00 112 ALA A N 1
ATOM 848 C CA . ALA A 1 112 ? -27.992 24.808 18.902 1.00 90.00 112 ALA A CA 1
ATOM 849 C C . ALA A 1 112 ? -26.598 24.227 18.616 1.00 90.00 112 ALA A C 1
ATOM 851 O O . ALA A 1 112 ? -25.627 24.621 19.260 1.00 90.00 112 ALA A O 1
ATOM 852 N N . LEU A 1 113 ? -26.478 23.332 17.628 1.00 89.75 113 LEU A N 1
ATOM 853 C CA . LEU A 1 113 ? -25.203 22.750 17.211 1.00 89.75 113 LEU A CA 1
ATOM 854 C C . LEU A 1 113 ? -24.296 23.808 16.574 1.00 89.75 113 LEU A C 1
ATOM 856 O O . LEU A 1 113 ? -23.126 23.895 16.931 1.00 89.75 113 LEU A O 1
ATOM 860 N N . SER A 1 114 ? -24.839 24.645 15.685 1.00 86.31 114 SER A N 1
ATOM 861 C CA . SER A 1 114 ? -24.125 25.770 15.076 1.00 86.31 114 SER A CA 1
ATOM 862 C C . SER A 1 114 ? -23.602 26.728 16.147 1.00 86.31 114 SER A C 1
ATOM 864 O O . SER A 1 114 ? -22.409 27.020 16.177 1.00 86.31 114 SER A O 1
ATOM 866 N N . PHE A 1 115 ? -24.458 27.137 17.086 1.00 89.06 115 PHE A N 1
ATOM 867 C CA . PHE A 1 115 ? -24.081 28.009 18.195 1.00 89.06 115 PHE A CA 1
ATOM 868 C C . PHE A 1 115 ? -23.024 27.378 19.107 1.00 89.06 115 PHE A C 1
ATOM 870 O O . PHE A 1 115 ? -22.070 28.046 19.498 1.00 89.06 115 PHE A O 1
ATOM 877 N N . ALA A 1 116 ? -23.151 26.084 19.412 1.00 87.06 116 ALA A N 1
ATOM 878 C CA . ALA A 1 116 ? -22.162 25.354 20.194 1.00 87.06 116 ALA A CA 1
ATOM 879 C C . ALA A 1 116 ? -20.810 25.272 19.472 1.00 87.06 116 ALA A C 1
ATOM 881 O O . ALA A 1 116 ? -19.782 25.452 20.113 1.00 87.06 116 ALA A O 1
ATOM 882 N N . VAL A 1 117 ? -20.796 25.046 18.154 1.00 84.31 117 VAL A N 1
ATOM 883 C CA . VAL A 1 117 ? -19.572 25.021 17.335 1.00 84.31 117 VAL A CA 1
ATOM 884 C C . VAL A 1 117 ? -18.927 26.406 17.268 1.00 84.31 117 VAL A C 1
ATOM 886 O O . VAL A 1 117 ? -17.728 26.517 17.498 1.00 84.31 117 VAL A O 1
ATOM 889 N N . LEU A 1 118 ? -19.717 27.458 17.042 1.00 84.38 118 LEU A N 1
ATOM 890 C CA . LEU A 1 118 ? -19.260 28.855 17.016 1.00 84.38 118 LEU A CA 1
ATOM 891 C C . LEU A 1 118 ? -18.704 29.322 18.369 1.00 84.38 118 LEU A C 1
ATOM 893 O O . LEU A 1 118 ? -17.856 30.207 18.413 1.00 84.38 118 LEU A O 1
ATOM 897 N N . ARG A 1 119 ? -19.180 28.738 19.475 1.00 86.00 119 ARG A N 1
ATOM 898 C CA . ARG A 1 119 ? -18.721 29.049 20.835 1.00 86.00 119 ARG A CA 1
ATOM 899 C C . ARG A 1 119 ? -17.650 28.113 21.375 1.00 86.00 119 ARG A C 1
ATOM 901 O O . ARG A 1 119 ? -17.205 28.329 22.502 1.00 86.00 119 ARG A O 1
ATOM 908 N N . ARG A 1 120 ? -17.227 27.085 20.631 1.00 78.19 120 ARG A N 1
ATOM 909 C CA . ARG A 1 120 ? -16.109 26.260 21.090 1.00 78.19 120 ARG A CA 1
ATOM 910 C C . ARG A 1 120 ? -14.853 27.134 21.112 1.00 78.19 120 ARG A C 1
ATOM 912 O O . ARG A 1 120 ? -14.478 27.645 20.057 1.00 78.19 120 ARG A O 1
ATOM 919 N N . PRO A 1 121 ? -14.196 27.312 22.273 1.00 75.12 121 PRO A N 1
ATOM 920 C CA . PRO A 1 121 ? -12.871 27.908 22.278 1.00 75.12 121 PRO A CA 1
ATOM 921 C C . PRO A 1 121 ? -11.966 27.070 21.363 1.00 75.12 121 PRO A C 1
ATOM 923 O O . PRO A 1 121 ? -12.186 25.854 21.262 1.00 75.12 121 PRO A O 1
ATOM 926 N N . PRO A 1 122 ? -10.978 27.681 20.681 1.00 70.56 122 PRO A N 1
ATOM 927 C CA . PRO A 1 122 ? -9.993 26.912 19.935 1.00 70.56 122 PRO A CA 1
ATOM 928 C C . PRO A 1 122 ? -9.433 25.860 20.888 1.00 70.56 122 PRO A C 1
ATOM 930 O O . PRO A 1 122 ? -8.965 26.195 21.976 1.00 70.56 122 PRO A O 1
ATOM 933 N N . ALA A 1 123 ? -9.596 24.587 20.524 1.00 69.88 123 ALA A N 1
ATOM 934 C CA . ALA A 1 123 ? -9.153 23.487 21.356 1.00 69.88 123 ALA A CA 1
ATOM 935 C C . ALA A 1 123 ? -7.644 23.637 21.532 1.00 69.88 123 ALA A C 1
ATOM 937 O O . ALA A 1 123 ? -6.878 23.394 20.601 1.00 69.88 123 ALA A O 1
ATOM 938 N N . THR A 1 124 ? -7.216 24.080 22.711 1.00 70.56 124 THR A N 1
ATOM 939 C CA . THR A 1 124 ? -5.817 23.976 23.095 1.00 70.56 124 THR A CA 1
ATOM 940 C C . THR A 1 124 ? -5.517 22.485 23.144 1.00 70.56 124 THR A C 1
ATOM 942 O O . THR A 1 124 ? -6.204 21.777 23.893 1.00 70.56 124 THR A O 1
ATOM 945 N N . PRO A 1 125 ? -4.574 21.977 22.331 1.00 72.25 125 PRO A N 1
ATOM 946 C CA . PRO A 1 125 ? -4.193 20.580 22.419 1.00 72.25 125 PRO A CA 1
ATOM 947 C C . PRO A 1 125 ? -3.805 20.298 23.876 1.00 72.25 125 PRO A C 1
ATOM 949 O O . PRO A 1 125 ? -3.128 21.133 24.490 1.00 72.25 125 PRO A O 1
ATOM 952 N N . PRO A 1 126 ? -4.288 19.192 24.470 1.00 77.62 126 PRO A N 1
ATOM 953 C CA . PRO A 1 126 ? -3.912 18.846 25.830 1.00 77.62 126 PRO A CA 1
ATOM 954 C C . PRO A 1 126 ? -2.380 18.801 25.925 1.00 77.62 126 PRO A C 1
ATOM 956 O O . PRO A 1 126 ? -1.729 18.402 24.954 1.00 77.62 126 PRO A O 1
ATOM 959 N N . PRO A 1 127 ? -1.789 19.224 27.057 1.00 80.44 127 PRO A N 1
ATOM 960 C CA . PRO A 1 127 ? -0.350 19.124 27.243 1.00 80.44 127 PRO A CA 1
ATOM 961 C C . PRO A 1 127 ? 0.051 17.661 27.062 1.00 80.44 127 PRO A C 1
ATOM 963 O O . PRO A 1 127 ? -0.467 16.791 27.761 1.00 80.44 127 PRO A O 1
ATOM 966 N N . VAL A 1 128 ? 0.923 17.394 26.087 1.00 83.62 128 VAL A N 1
ATOM 967 C CA . VAL A 1 128 ? 1.388 16.037 25.790 1.00 83.62 128 VAL A CA 1
ATOM 968 C C . VAL A 1 128 ? 2.149 15.530 27.023 1.00 83.62 128 VAL A C 1
ATOM 970 O O . VAL A 1 128 ? 3.133 16.162 27.419 1.00 83.62 128 VAL A O 1
ATOM 973 N N . PRO A 1 129 ? 1.699 14.443 27.674 1.00 89.88 129 PRO A N 1
ATOM 974 C CA . PRO A 1 129 ? 2.385 13.871 28.824 1.00 89.88 129 PRO A CA 1
ATOM 975 C C . PRO A 1 129 ? 3.834 13.520 28.478 1.00 89.88 129 PRO A C 1
ATOM 977 O O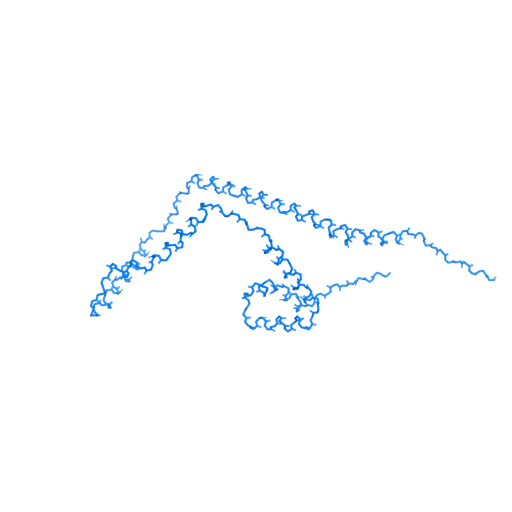 . PRO A 1 129 ? 4.105 12.949 27.424 1.00 89.88 129 PRO A O 1
ATOM 980 N N . ALA A 1 130 ? 4.771 13.781 29.393 1.00 86.44 130 ALA A N 1
ATOM 981 C CA . ALA A 1 130 ? 6.178 13.409 29.198 1.00 86.44 130 ALA A CA 1
ATOM 982 C C . ALA A 1 130 ? 6.360 11.897 28.940 1.00 86.44 130 ALA A C 1
ATOM 984 O O . ALA A 1 130 ? 7.275 11.497 28.224 1.00 86.44 130 ALA A O 1
ATOM 985 N N . ALA A 1 131 ? 5.457 11.070 29.478 1.00 86.62 131 ALA A N 1
ATOM 986 C CA . ALA A 1 131 ? 5.417 9.633 29.225 1.00 86.62 131 ALA A CA 1
ATOM 987 C C . ALA A 1 131 ? 5.136 9.294 27.748 1.00 86.62 131 ALA A C 1
ATOM 989 O O . ALA A 1 131 ? 5.781 8.404 27.200 1.00 86.62 131 ALA A O 1
ATOM 990 N N . ASP A 1 132 ? 4.238 10.033 27.090 1.00 86.25 132 ASP A N 1
ATOM 991 C CA . ASP A 1 132 ? 3.878 9.800 25.686 1.00 86.25 132 ASP A CA 1
ATOM 992 C C . ASP A 1 132 ? 5.027 10.212 24.753 1.00 86.25 132 ASP A C 1
ATOM 994 O O . ASP A 1 132 ? 5.308 9.534 23.765 1.00 86.25 132 ASP A O 1
ATOM 998 N N . VAL A 1 133 ? 5.747 11.287 25.100 1.00 89.56 133 VAL A N 1
ATOM 999 C CA . VAL A 1 133 ? 6.954 11.719 24.374 1.00 89.56 133 VAL A CA 1
ATOM 1000 C C . VAL A 1 133 ? 8.072 10.681 24.503 1.00 89.56 133 VAL A C 1
ATOM 1002 O O . VAL A 1 133 ? 8.704 10.340 23.505 1.00 89.56 133 VAL A O 1
ATOM 1005 N N . ALA A 1 134 ? 8.288 10.141 25.706 1.00 87.19 134 ALA A N 1
ATOM 1006 C CA . ALA A 1 134 ? 9.287 9.099 25.938 1.00 87.19 134 ALA A CA 1
ATOM 1007 C C . ALA A 1 134 ? 8.963 7.806 25.169 1.00 87.19 134 ALA A C 1
ATOM 1009 O O . ALA A 1 134 ? 9.853 7.208 24.565 1.00 87.19 134 ALA A O 1
ATOM 1010 N N . GLN A 1 135 ? 7.687 7.405 25.128 1.00 88.62 135 GLN A N 1
ATOM 1011 C CA . GLN A 1 135 ? 7.253 6.251 24.340 1.00 88.62 135 GLN A CA 1
ATOM 1012 C C . GLN A 1 135 ? 7.476 6.477 22.835 1.00 88.62 135 GLN A C 1
ATOM 1014 O O . GLN A 1 135 ? 7.998 5.596 22.152 1.00 88.62 135 GLN A O 1
ATOM 1019 N N . ALA A 1 136 ? 7.135 7.662 22.320 1.00 89.81 136 ALA A N 1
ATOM 1020 C CA . ALA A 1 136 ? 7.366 8.003 20.917 1.00 89.81 136 ALA A CA 1
ATOM 1021 C C . ALA A 1 136 ? 8.861 7.953 20.550 1.00 89.81 136 ALA A C 1
ATOM 1023 O O . ALA A 1 136 ? 9.220 7.506 19.461 1.00 89.81 136 ALA A O 1
ATOM 1024 N N . GLU A 1 137 ? 9.749 8.362 21.460 1.00 93.56 137 GLU A N 1
ATOM 1025 C CA . GLU A 1 137 ? 11.197 8.287 21.251 1.00 93.56 137 GLU A CA 1
ATOM 1026 C C . GLU A 1 137 ? 11.693 6.836 21.122 1.00 93.56 137 GLU A C 1
ATOM 1028 O O . GLU A 1 137 ? 12.502 6.533 20.239 1.00 93.56 137 GLU A O 1
ATOM 1033 N N . GLU A 1 138 ? 11.202 5.920 21.961 1.00 92.50 138 GLU A N 1
ATOM 1034 C CA . GLU A 1 138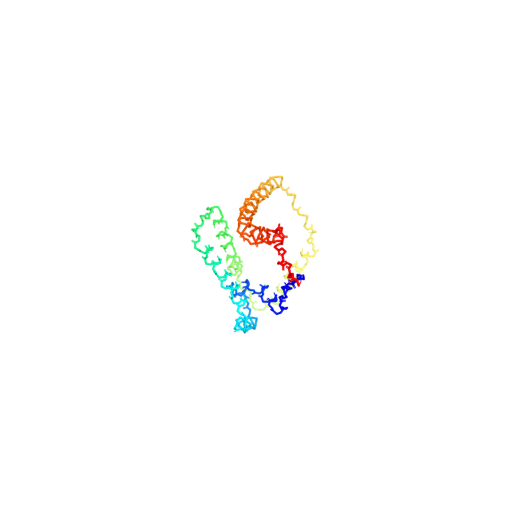 ? 11.536 4.493 21.861 1.00 92.50 138 GLU A CA 1
ATOM 1035 C C . GLU A 1 138 ? 11.028 3.867 20.558 1.00 92.50 138 GLU A C 1
ATOM 1037 O O . GLU A 1 138 ? 11.774 3.147 19.887 1.00 92.50 138 GLU A O 1
ATOM 1042 N N . GLU A 1 139 ? 9.791 4.171 20.161 1.00 91.50 139 GLU A N 1
ATOM 1043 C CA . GLU A 1 139 ? 9.203 3.678 18.911 1.00 91.50 139 GLU A CA 1
ATOM 1044 C C . GLU A 1 139 ? 10.000 4.156 17.686 1.00 91.50 139 GLU A C 1
ATOM 1046 O O . GLU A 1 139 ? 10.309 3.359 16.794 1.00 91.50 139 GLU A O 1
ATOM 1051 N N . VAL A 1 140 ? 10.422 5.426 17.669 1.00 96.44 140 VAL A N 1
ATOM 1052 C CA . VAL A 1 140 ? 11.265 5.987 16.601 1.00 96.44 140 VAL A CA 1
ATOM 1053 C C . VAL A 1 140 ? 12.634 5.310 16.558 1.00 96.44 140 VAL A C 1
ATOM 1055 O O . VAL A 1 140 ? 13.100 4.940 15.477 1.00 96.44 140 VAL A O 1
ATOM 1058 N N . LYS A 1 141 ? 13.282 5.091 17.710 1.00 93.38 141 LYS A N 1
ATOM 1059 C CA . LYS A 1 141 ? 14.571 4.378 17.776 1.00 93.38 141 LYS A CA 1
ATOM 1060 C C . LYS A 1 141 ? 14.454 2.956 17.237 1.00 93.38 141 LYS A C 1
ATOM 1062 O O . LYS A 1 141 ? 15.317 2.521 16.474 1.00 93.38 141 LYS A O 1
ATOM 1067 N N . LEU A 1 142 ? 13.384 2.245 17.593 1.00 95.50 142 LEU A N 1
ATOM 1068 C CA . LEU A 1 142 ? 13.122 0.896 17.101 1.00 95.50 142 LEU A CA 1
ATOM 1069 C C . LEU A 1 142 ? 12.917 0.887 15.578 1.00 95.50 142 LEU A C 1
ATOM 1071 O O . LEU A 1 142 ? 13.515 0.065 14.881 1.00 95.50 142 LEU A O 1
ATOM 1075 N N . ALA A 1 143 ? 12.117 1.821 15.057 1.00 94.44 143 ALA A N 1
ATOM 1076 C CA . ALA A 1 143 ? 11.866 1.956 13.625 1.00 94.44 143 ALA A CA 1
ATOM 1077 C C . ALA A 1 143 ? 13.158 2.252 12.847 1.00 94.44 143 ALA A C 1
ATOM 1079 O O . ALA A 1 143 ? 13.441 1.598 11.843 1.00 94.44 143 ALA A O 1
ATOM 1080 N N . LEU A 1 144 ? 13.987 3.175 13.344 1.00 96.00 144 LEU A N 1
ATOM 1081 C CA . LEU A 1 144 ? 15.282 3.500 12.742 1.00 96.00 144 LEU A CA 1
ATOM 1082 C C . LEU A 1 144 ? 16.254 2.316 12.785 1.00 96.00 144 LEU A C 1
ATOM 1084 O O . LEU A 1 144 ? 16.931 2.045 11.793 1.00 96.00 144 LEU A O 1
ATOM 1088 N N . ALA A 1 145 ? 16.300 1.570 13.892 1.00 94.75 145 ALA A N 1
ATOM 1089 C CA . ALA A 1 145 ? 17.117 0.363 13.993 1.00 94.75 145 ALA A CA 1
ATOM 1090 C C . ALA A 1 145 ? 16.673 -0.713 12.986 1.00 94.75 145 ALA A C 1
ATOM 1092 O O . ALA A 1 145 ? 17.508 -1.368 12.356 1.00 94.75 145 ALA A O 1
ATOM 1093 N N . TYR A 1 146 ? 15.360 -0.875 12.798 1.00 93.75 146 TYR A N 1
ATOM 1094 C CA . TYR A 1 146 ? 14.800 -1.803 11.820 1.00 93.75 146 TYR A CA 1
ATOM 1095 C C . TYR A 1 146 ? 15.121 -1.385 10.378 1.00 93.75 146 TYR A C 1
ATOM 1097 O O . TYR A 1 146 ? 15.615 -2.204 9.599 1.00 93.75 146 TYR A O 1
ATOM 1105 N N . LEU A 1 147 ? 14.941 -0.102 10.045 1.00 95.25 147 LEU A N 1
ATOM 1106 C CA . LEU A 1 147 ? 15.317 0.466 8.745 1.00 95.25 147 LEU A CA 1
ATOM 1107 C C . LEU A 1 147 ? 16.813 0.298 8.461 1.00 95.25 147 LEU A C 1
ATOM 1109 O O . LEU A 1 147 ? 17.186 -0.110 7.363 1.00 95.25 147 LEU A O 1
ATOM 1113 N N . GLY A 1 148 ? 17.671 0.533 9.458 1.00 90.81 148 GLY A N 1
ATOM 1114 C CA . GLY A 1 148 ? 19.112 0.317 9.341 1.00 90.81 148 GLY A CA 1
ATOM 1115 C C . GLY A 1 148 ? 19.466 -1.139 9.023 1.00 90.81 148 GLY A C 1
ATOM 1116 O O . GLY A 1 148 ? 20.306 -1.397 8.159 1.00 90.81 148 GLY A O 1
ATOM 1117 N N . ARG A 1 149 ? 18.785 -2.106 9.657 1.00 91.12 149 ARG A N 1
ATOM 1118 C CA . ARG A 1 149 ? 18.974 -3.539 9.370 1.00 91.12 149 ARG A CA 1
ATOM 1119 C C . ARG A 1 149 ? 18.572 -3.888 7.935 1.00 91.12 149 ARG A C 1
ATOM 1121 O O . ARG A 1 149 ? 19.331 -4.585 7.263 1.00 91.12 149 ARG A O 1
ATOM 1128 N N . ILE A 1 150 ? 17.424 -3.397 7.465 1.00 92.06 150 ILE A N 1
ATOM 1129 C CA . ILE A 1 150 ? 16.971 -3.621 6.083 1.00 92.06 150 ILE A CA 1
ATOM 1130 C C . ILE A 1 150 ? 17.951 -2.9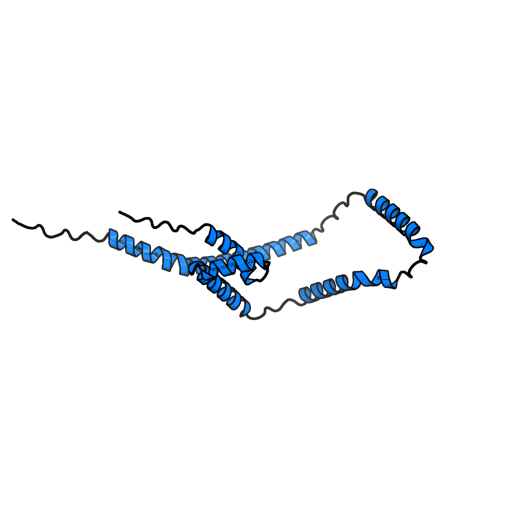89 5.092 1.00 92.06 150 ILE A C 1
ATOM 1132 O O . ILE A 1 150 ? 18.378 -3.654 4.151 1.00 92.06 150 ILE A O 1
ATOM 1136 N N . GLY A 1 151 ? 18.368 -1.741 5.324 1.00 89.00 151 GLY A N 1
ATOM 1137 C CA . GLY A 1 151 ? 19.328 -1.046 4.465 1.00 89.00 151 GLY A CA 1
ATOM 1138 C C . GLY A 1 151 ? 20.672 -1.772 4.373 1.00 89.00 151 GLY A C 1
ATOM 1139 O O . GLY A 1 151 ? 21.234 -1.898 3.286 1.00 89.00 151 GLY A O 1
ATOM 1140 N N . ALA A 1 152 ? 21.163 -2.325 5.486 1.00 85.44 152 ALA A N 1
ATOM 1141 C CA . ALA A 1 152 ? 22.387 -3.121 5.498 1.00 85.44 152 ALA A CA 1
ATOM 1142 C C . ALA A 1 152 ? 22.245 -4.425 4.692 1.00 85.44 152 ALA A C 1
ATOM 1144 O O . ALA A 1 152 ? 23.148 -4.769 3.931 1.00 85.44 152 ALA A O 1
ATOM 1145 N N . GLN A 1 153 ? 21.117 -5.131 4.821 1.00 78.81 153 GLN A N 1
ATOM 1146 C CA . GLN A 1 153 ? 20.841 -6.354 4.057 1.00 78.81 153 GLN A CA 1
ATOM 1147 C C . GLN A 1 153 ? 20.677 -6.082 2.558 1.00 78.81 153 GLN A C 1
ATOM 1149 O O . GLN A 1 153 ? 21.251 -6.791 1.735 1.00 78.81 153 GLN A O 1
ATOM 1154 N N . ALA A 1 154 ? 19.945 -5.031 2.194 1.00 80.12 154 ALA A N 1
ATOM 1155 C CA . ALA A 1 154 ? 19.801 -4.628 0.801 1.00 80.12 154 ALA A CA 1
ATOM 1156 C C . ALA A 1 154 ? 21.155 -4.199 0.213 1.00 80.12 154 ALA A C 1
ATOM 1158 O O . ALA A 1 154 ? 21.523 -4.620 -0.881 1.00 80.12 154 ALA A O 1
ATOM 1159 N N . GLY A 1 155 ? 21.948 -3.426 0.960 1.00 79.62 155 GLY A N 1
ATOM 1160 C CA . GLY A 1 155 ? 23.263 -2.966 0.520 1.00 79.62 155 GLY A CA 1
ATOM 1161 C C . GLY A 1 155 ? 24.268 -4.098 0.289 1.00 79.62 155 GLY A C 1
ATOM 1162 O O . GLY A 1 155 ? 25.077 -4.012 -0.636 1.00 79.62 155 GLY A O 1
ATOM 1163 N N . THR A 1 156 ? 24.232 -5.169 1.088 1.00 77.12 156 THR A N 1
ATOM 1164 C CA . THR A 1 156 ? 25.087 -6.346 0.861 1.00 77.12 156 THR A CA 1
ATOM 1165 C C . THR A 1 156 ? 24.620 -7.168 -0.337 1.00 77.12 156 THR A C 1
ATOM 1167 O O . THR A 1 156 ? 25.469 -7.575 -1.134 1.00 77.12 156 THR A O 1
ATOM 1170 N N . ALA A 1 157 ? 23.307 -7.349 -0.514 1.00 73.06 157 ALA A N 1
ATOM 1171 C CA . ALA A 1 157 ? 22.733 -8.024 -1.678 1.00 73.06 157 ALA A CA 1
ATOM 1172 C C . ALA A 1 157 ? 23.076 -7.285 -2.984 1.00 73.06 157 ALA A C 1
ATOM 1174 O O . ALA A 1 157 ? 23.717 -7.853 -3.866 1.00 73.06 157 ALA A O 1
ATOM 1175 N N . VAL A 1 158 ? 22.785 -5.981 -3.064 1.00 76.56 158 VAL A N 1
ATOM 1176 C CA . VAL A 1 158 ? 23.062 -5.144 -4.248 1.00 76.56 158 VAL A CA 1
ATOM 1177 C C . VAL A 1 158 ? 24.558 -5.112 -4.578 1.00 76.56 158 VAL A C 1
ATOM 1179 O O . VAL A 1 158 ? 24.949 -5.226 -5.741 1.00 76.56 158 VAL A O 1
ATOM 1182 N N . ARG A 1 159 ? 25.432 -4.995 -3.569 1.00 73.88 159 ARG A N 1
ATOM 1183 C CA . ARG A 1 159 ? 26.890 -5.015 -3.775 1.00 73.88 159 ARG A CA 1
ATOM 1184 C C . ARG A 1 159 ? 27.365 -6.330 -4.392 1.00 73.88 159 ARG A C 1
ATOM 1186 O O . ARG A 1 159 ? 28.236 -6.315 -5.260 1.00 73.88 159 ARG A O 1
ATOM 1193 N N . LYS A 1 160 ? 26.819 -7.454 -3.931 1.00 68.88 160 LYS A N 1
ATOM 1194 C CA . LYS A 1 160 ? 27.230 -8.782 -4.385 1.00 68.88 160 LYS A CA 1
ATOM 1195 C C . LYS A 1 160 ? 26.673 -9.104 -5.771 1.00 68.88 160 LYS A C 1
ATOM 1197 O O . LYS A 1 160 ? 27.423 -9.556 -6.624 1.00 68.88 160 LYS A O 1
ATOM 1202 N N . GLU A 1 161 ? 25.393 -8.836 -5.998 1.00 68.94 161 GLU A N 1
ATOM 1203 C CA . GLU A 1 161 ? 24.677 -9.272 -7.204 1.00 68.94 161 GLU A CA 1
ATOM 1204 C C . GLU A 1 161 ? 24.797 -8.278 -8.364 1.00 68.94 161 GLU A C 1
ATOM 1206 O O . GLU A 1 161 ? 24.851 -8.671 -9.524 1.00 68.94 161 GLU A O 1
ATOM 1211 N N . VAL A 1 162 ? 24.867 -6.975 -8.082 1.00 67.88 162 VAL A N 1
ATOM 1212 C CA . VAL A 1 162 ? 24.884 -5.949 -9.137 1.00 67.88 162 VAL A CA 1
ATOM 1213 C C . VAL A 1 162 ? 26.294 -5.426 -9.363 1.00 67.88 162 VAL A C 1
ATOM 1215 O O . VAL A 1 162 ? 26.802 -5.464 -10.484 1.00 67.88 162 VAL A O 1
ATOM 1218 N N . PHE A 1 163 ? 26.967 -4.960 -8.310 1.00 69.50 163 PHE A N 1
ATOM 1219 C CA . PHE A 1 163 ? 28.279 -4.333 -8.481 1.00 69.50 163 PHE A CA 1
ATOM 1220 C C . PHE A 1 163 ? 29.370 -5.336 -8.865 1.00 69.50 163 PHE A C 1
ATOM 1222 O O . PHE A 1 163 ? 30.163 -5.045 -9.760 1.00 69.50 163 PHE A O 1
ATOM 1229 N N . ALA A 1 164 ? 29.418 -6.514 -8.238 1.00 66.44 164 ALA A N 1
ATOM 1230 C CA . ALA A 1 164 ? 30.459 -7.494 -8.548 1.00 66.44 164 ALA A CA 1
ATOM 1231 C C . ALA A 1 164 ? 30.230 -8.198 -9.899 1.00 66.44 164 ALA A C 1
ATOM 1233 O O . ALA A 1 164 ? 31.161 -8.281 -10.704 1.00 66.44 164 ALA A O 1
ATOM 1234 N N . GLU A 1 165 ? 29.007 -8.670 -10.165 1.00 65.50 165 GLU A N 1
ATOM 1235 C CA . GLU A 1 165 ? 28.705 -9.475 -11.361 1.00 65.50 165 GLU A CA 1
ATOM 1236 C C . GLU A 1 165 ? 28.380 -8.645 -12.607 1.00 65.50 165 GLU A C 1
ATOM 1238 O O . GLU A 1 165 ? 28.728 -9.049 -13.717 1.00 65.50 165 GLU A O 1
ATOM 1243 N N . ARG A 1 166 ? 27.722 -7.487 -12.464 1.00 69.00 166 ARG A N 1
ATOM 1244 C CA . ARG A 1 166 ? 27.268 -6.704 -13.628 1.00 69.00 166 ARG A CA 1
ATOM 1245 C C . ARG A 1 166 ? 28.116 -5.483 -13.951 1.00 69.00 166 ARG A C 1
ATOM 1247 O O . ARG A 1 166 ? 28.054 -5.015 -15.083 1.00 69.00 166 ARG A O 1
ATOM 1254 N N . LEU A 1 167 ? 28.917 -4.982 -13.009 1.00 76.69 167 LEU A N 1
ATOM 1255 C CA . LEU A 1 167 ? 29.789 -3.822 -13.238 1.00 76.69 167 LEU A CA 1
ATOM 1256 C C . LEU A 1 167 ? 31.271 -4.198 -13.211 1.00 76.69 167 LEU A C 1
ATOM 1258 O O . LEU A 1 167 ? 31.968 -3.984 -14.200 1.00 76.69 167 LEU A O 1
ATOM 1262 N N . ALA A 1 168 ? 31.762 -4.788 -12.120 1.00 78.44 168 ALA A N 1
ATOM 1263 C CA . ALA A 1 168 ? 33.194 -5.007 -11.924 1.00 78.44 168 ALA A CA 1
ATOM 1264 C C . ALA A 1 168 ? 33.794 -6.006 -12.926 1.00 78.44 168 ALA A C 1
ATOM 1266 O O . ALA A 1 168 ? 34.856 -5.751 -13.491 1.00 78.44 168 ALA A O 1
ATOM 1267 N N . THR A 1 169 ? 33.117 -7.128 -13.185 1.00 76.31 169 THR A N 1
ATOM 1268 C CA . THR A 1 169 ? 33.601 -8.155 -14.125 1.00 76.31 169 THR A CA 1
ATOM 1269 C C . THR A 1 169 ? 33.694 -7.663 -15.576 1.00 76.31 169 THR A C 1
ATOM 1271 O O . THR A 1 169 ? 34.747 -7.865 -16.188 1.00 76.31 169 THR A O 1
ATOM 1274 N N . PRO A 1 170 ? 32.661 -7.020 -16.160 1.00 73.69 170 PRO A N 1
ATOM 1275 C CA . PRO A 1 170 ? 32.765 -6.491 -17.518 1.00 73.69 170 PRO A CA 1
ATOM 1276 C C . PRO A 1 170 ? 33.781 -5.347 -17.636 1.00 73.69 170 PRO A C 1
ATOM 1278 O O . PRO A 1 170 ? 34.587 -5.380 -18.563 1.00 73.69 170 PRO A O 1
ATOM 1281 N N . LEU A 1 171 ? 33.840 -4.410 -16.677 1.00 79.50 171 LEU A N 1
ATOM 1282 C CA . LEU A 1 171 ? 34.855 -3.342 -16.668 1.00 79.50 171 LEU A CA 1
ATOM 1283 C C . LEU A 1 171 ? 36.279 -3.899 -16.608 1.00 79.50 171 LEU A C 1
ATOM 1285 O O . LEU A 1 171 ? 37.130 -3.498 -17.400 1.00 79.50 171 LEU A O 1
ATOM 1289 N N . ALA A 1 172 ? 36.540 -4.858 -15.715 1.00 81.38 172 ALA A N 1
ATOM 1290 C CA . ALA A 1 172 ? 37.853 -5.488 -15.609 1.00 81.38 172 ALA A CA 1
ATOM 1291 C C . ALA A 1 172 ? 38.258 -6.202 -16.910 1.00 81.38 172 ALA A C 1
ATOM 1293 O O . ALA A 1 172 ? 39.431 -6.178 -17.286 1.00 81.38 172 ALA A O 1
ATOM 1294 N N . ARG A 1 173 ? 37.298 -6.810 -17.620 1.00 79.94 173 ARG A N 1
ATOM 1295 C CA . ARG A 1 173 ? 37.536 -7.455 -18.918 1.00 79.94 173 ARG A CA 1
ATOM 1296 C C . ARG A 1 173 ? 37.849 -6.428 -20.012 1.00 79.94 173 ARG A C 1
ATOM 1298 O O . ARG A 1 173 ? 38.813 -6.627 -20.745 1.00 79.94 173 ARG A O 1
ATOM 1305 N N . SER A 1 174 ? 37.102 -5.324 -20.084 1.00 80.38 174 SER A N 1
ATOM 1306 C CA . SER A 1 174 ? 37.355 -4.233 -21.037 1.00 80.38 174 SER A CA 1
ATOM 1307 C C . SER A 1 174 ? 38.711 -3.563 -20.808 1.00 80.38 174 SER A C 1
ATOM 1309 O O . SER A 1 174 ? 39.456 -3.362 -21.762 1.00 80.38 174 SER A O 1
ATOM 1311 N N . PHE A 1 175 ? 39.082 -3.286 -19.553 1.00 83.06 175 PHE A N 1
ATOM 1312 C CA . PHE A 1 175 ? 40.397 -2.721 -19.234 1.00 83.06 175 PHE A CA 1
ATOM 1313 C C . PHE A 1 175 ? 41.542 -3.681 -19.554 1.00 83.06 175 PHE A C 1
ATOM 1315 O O . PHE A 1 175 ? 42.559 -3.253 -20.090 1.00 83.06 175 PHE A O 1
ATOM 1322 N N . ARG A 1 176 ? 41.381 -4.982 -19.279 1.00 80.69 176 ARG A N 1
ATOM 1323 C CA . ARG A 1 176 ? 42.397 -5.984 -19.630 1.00 80.69 176 ARG A CA 1
ATOM 1324 C C . ARG A 1 176 ? 42.578 -6.116 -21.143 1.00 80.69 176 ARG A C 1
ATOM 1326 O O . ARG A 1 176 ? 43.704 -6.289 -21.583 1.00 80.69 176 ARG A O 1
ATOM 1333 N N . GLY A 1 177 ? 41.501 -6.003 -21.921 1.00 76.56 177 GLY A N 1
ATOM 1334 C CA . GLY A 1 177 ? 41.577 -5.965 -23.384 1.00 76.56 177 GLY A CA 1
ATOM 1335 C C . GLY A 1 177 ? 42.255 -4.700 -23.919 1.00 76.56 177 GLY A C 1
ATOM 1336 O O . GLY A 1 177 ? 43.004 -4.781 -24.880 1.00 76.56 177 GLY A O 1
ATOM 1337 N N . ALA A 1 178 ? 42.042 -3.548 -23.275 1.00 72.44 178 ALA A N 1
ATOM 1338 C CA . ALA A 1 178 ? 42.660 -2.279 -23.669 1.00 72.44 178 ALA A CA 1
ATOM 1339 C C . ALA A 1 178 ? 44.143 -2.150 -23.265 1.00 72.44 178 ALA A C 1
ATOM 1341 O O . ALA A 1 178 ? 44.876 -1.386 -23.882 1.00 72.44 178 ALA A O 1
ATOM 1342 N N . LEU A 1 179 ? 44.574 -2.865 -22.220 1.00 71.31 179 LEU A N 1
ATOM 1343 C CA . LEU A 1 179 ? 45.957 -2.880 -21.725 1.00 71.31 179 LEU A CA 1
ATOM 1344 C C . LEU A 1 179 ? 46.783 -4.059 -22.258 1.00 71.31 179 LEU A C 1
ATOM 1346 O O . LEU A 1 179 ? 47.968 -4.152 -21.941 1.00 71.31 179 LEU A O 1
ATOM 1350 N N . ALA A 1 180 ? 46.179 -4.968 -23.029 1.00 69.25 180 ALA A N 1
ATOM 1351 C CA . ALA A 1 180 ? 46.945 -5.972 -23.750 1.00 69.25 180 ALA A CA 1
ATOM 1352 C C . ALA A 1 180 ? 47.825 -5.237 -24.781 1.00 69.25 180 ALA A C 1
ATOM 1354 O O . ALA A 1 180 ? 47.280 -4.457 -25.567 1.00 69.25 180 ALA A O 1
ATOM 1355 N N . PRO A 1 181 ? 49.161 -5.406 -24.751 1.00 58.41 181 PRO A N 1
ATOM 1356 C CA . PRO A 1 181 ? 50.034 -4.784 -25.737 1.00 58.41 181 PRO A CA 1
ATOM 1357 C C . PRO A 1 181 ? 49.580 -5.247 -27.121 1.00 58.41 181 PRO A C 1
ATOM 1359 O O . PRO A 1 181 ? 49.403 -6.444 -27.339 1.00 58.41 181 PRO A O 1
ATOM 1362 N N . GLY A 1 182 ? 49.295 -4.291 -28.006 1.00 55.53 182 GLY A N 1
ATOM 1363 C CA . GLY A 1 182 ? 48.863 -4.593 -29.362 1.00 55.53 182 GLY A CA 1
ATOM 1364 C C . GLY A 1 182 ? 49.933 -5.420 -30.059 1.00 55.53 182 GLY A C 1
ATOM 1365 O O . GLY A 1 182 ? 51.088 -5.001 -30.105 1.00 55.53 182 GLY A O 1
ATOM 1366 N N . ASP A 1 183 ? 49.546 -6.581 -30.578 1.00 56.84 183 ASP A N 1
ATOM 1367 C CA . ASP A 1 183 ? 50.335 -7.285 -31.578 1.00 56.84 183 ASP A CA 1
ATOM 1368 C C . ASP A 1 183 ? 50.465 -6.340 -32.784 1.00 56.84 183 ASP A C 1
ATOM 1370 O O . ASP A 1 183 ? 49.489 -6.092 -33.499 1.00 56.84 183 ASP A O 1
ATOM 1374 N N . GLU A 1 184 ? 51.644 -5.735 -32.960 1.00 56.03 184 GLU A N 1
ATOM 1375 C CA . GLU A 1 184 ? 51.979 -5.026 -34.193 1.00 56.03 184 GLU A CA 1
ATOM 1376 C C . GLU A 1 184 ? 51.881 -6.026 -35.357 1.00 56.03 184 GLU A C 1
ATOM 1378 O O . GLU A 1 184 ? 52.456 -7.118 -35.276 1.00 56.03 184 GLU A O 1
ATOM 1383 N N . PRO A 1 185 ? 51.131 -5.709 -36.428 1.00 55.81 185 PRO A N 1
ATOM 1384 C CA . PRO A 1 185 ? 51.065 -6.583 -37.589 1.00 55.81 185 PRO A CA 1
ATOM 1385 C C . PRO A 1 185 ? 52.456 -6.679 -38.238 1.00 55.81 185 PRO A C 1
ATOM 1387 O O . PRO A 1 185 ? 53.195 -5.693 -38.230 1.00 55.81 185 PRO A O 1
ATOM 1390 N N . PRO A 1 186 ? 52.829 -7.844 -38.800 1.00 50.00 186 PRO A N 1
ATOM 1391 C CA . PRO A 1 186 ? 54.159 -8.047 -39.353 1.00 50.00 186 PRO A CA 1
ATOM 1392 C C . PRO A 1 186 ? 54.396 -7.085 -40.521 1.00 50.00 186 PRO A C 1
ATOM 1394 O O . PRO A 1 186 ? 53.584 -6.991 -41.441 1.00 50.00 186 PRO A O 1
ATOM 1397 N N . GLU A 1 187 ? 55.515 -6.372 -40.438 1.00 53.38 187 GLU A N 1
ATOM 1398 C CA . GLU A 1 187 ? 56.041 -5.467 -41.453 1.00 53.38 187 GLU A CA 1
ATOM 1399 C C . GLU A 1 187 ? 56.274 -6.258 -42.753 1.00 53.38 187 GLU A C 1
ATOM 1401 O O . GLU A 1 187 ? 57.082 -7.187 -42.807 1.00 53.38 187 GLU A O 1
ATOM 1406 N N . GLU A 1 188 ? 55.480 -5.952 -43.780 1.00 55.34 188 GLU A N 1
ATOM 1407 C CA . GLU A 1 188 ? 55.533 -6.593 -45.094 1.00 55.34 188 GLU A CA 1
ATOM 1408 C C . GLU A 1 188 ? 56.730 -6.029 -45.874 1.00 55.34 188 GLU A C 1
ATOM 1410 O O . GLU A 1 188 ? 56.672 -4.928 -46.426 1.00 55.34 188 GLU A O 1
ATOM 1415 N N . ASP A 1 189 ? 57.841 -6.771 -45.835 1.00 52.91 189 ASP A N 1
ATOM 1416 C CA . ASP A 1 189 ? 59.093 -6.455 -46.528 1.00 52.91 189 ASP A CA 1
ATOM 1417 C C . ASP A 1 189 ? 58.944 -6.639 -48.050 1.00 52.91 189 ASP A C 1
ATOM 1419 O O . ASP A 1 189 ? 58.282 -7.569 -48.525 1.00 52.91 189 ASP A O 1
ATOM 1423 N N . ARG A 1 190 ? 59.529 -5.708 -48.805 1.00 54.19 190 ARG A N 1
ATOM 1424 C CA . ARG A 1 190 ? 59.299 -5.458 -50.235 1.00 54.19 190 ARG A CA 1
ATOM 1425 C C . ARG A 1 190 ? 60.495 -5.852 -51.089 1.00 54.19 190 ARG A C 1
ATOM 1427 O O . ARG A 1 190 ? 61.630 -5.517 -50.692 1.00 54.19 190 ARG A O 1
#

Solvent-accessible surface area (backbone atoms only — not comparable to full-atom values): 11589 Å² total; per-residue (Å²): 137,83,83,79,79,77,84,78,74,54,71,71,56,56,62,44,60,78,46,44,61,44,54,74,74,62,72,54,54,72,69,61,45,55,54,48,55,56,46,42,76,73,32,68,69,61,38,51,51,50,53,50,53,52,51,51,55,50,54,62,68,67,50,79,85,77,87,75,59,68,69,57,58,50,51,52,51,54,50,53,50,51,62,65,49,68,76,50,55,69,70,73,72,50,79,84,75,63,80,91,50,53,69,65,52,51,52,51,51,50,51,51,50,50,51,52,61,75,63,52,70,83,78,71,75,72,84,76,52,70,65,59,55,53,50,51,52,52,53,50,53,51,50,50,53,51,50,51,53,51,53,52,53,51,52,53,49,47,47,56,63,43,46,46,63,66,43,48,50,57,50,54,51,52,51,51,62,70,67,48,80,76,81,74,75,80,82,83,84,130

Radius of gyration: 32.61 Å; Cα contacts (8 Å, |Δi|>4): 31; chains: 1; bounding box: 105×47×80 Å

Sequence (190 aa):
MSEHRDFHVPAACAAIDELLEPYVDGELNAAARARIDRHLASCPACAEQLELARRVGAGLRALPPQSCPPRVTRAVLAQAERAAQSGGFWRRLLPAPPPRWRPALALLLLAALSFAVLRRPPATPPPVPAADVAQAEEEVKLALAYLGRIGAQAGTAVRKEVFAERLATPLARSFRGALAPGDEPPEEDR